Protein AF-A0AAW0FS18-F1 (afdb_monomer)

InterPro domains:
  IPR013121 Ferric reductase, NAD binding domain [PF08030] (1-133)
  IPR039261 Ferredoxin-NADP reductase (FNR), nucleotide-binding domain [G3DSA:3.40.50.80] (1-151)
  IPR039261 Ferredoxin-NADP reductase (FNR), nucleotide-binding domain [SSF52343] (2-72)
  IPR051410 Ferric/Cupric Reductase Transmembrane Component [PTHR32361] (2-141)

Organism: NCBI:txid2478898

Solvent-accessible surface area (backbone atoms only — not comparable to full-atom values): 11809 Å² total; per-residue (Å²): 64,37,40,21,30,56,77,20,36,77,71,47,47,62,54,50,46,54,50,23,67,39,42,84,75,68,50,90,65,77,62,39,45,37,38,37,41,33,52,49,5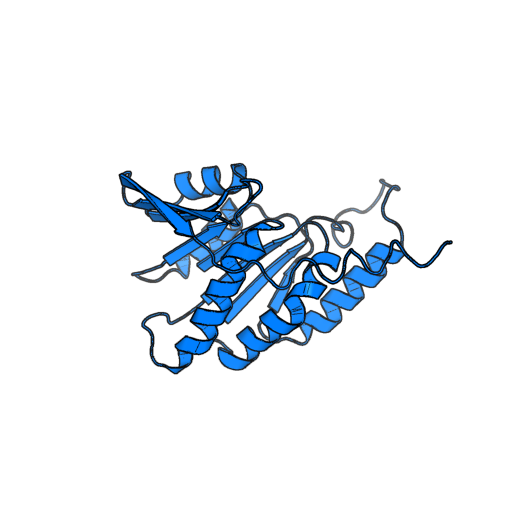3,73,67,47,64,87,47,44,69,60,51,50,52,31,38,69,69,31,38,95,33,33,41,36,43,37,28,21,49,50,77,57,76,83,84,85,75,88,81,90,78,94,82,92,77,62,71,71,61,54,54,55,36,52,52,52,49,54,71,42,55,72,39,93,47,42,46,79,39,63,42,74,75,57,66,71,54,58,48,61,67,47,54,79,73,56,64,99,77,75,63,44,43,35,19,52,56,70,69,57,51,54,57,46,55,73,74,35,56,62,40,34,40,44,43,83,44,93,48,105,85,49,64,29,42,38,39,37,37,34,50,80,84,48,75,46,83,47,80,46,82,50,93,80,80,84,78,85,75,69,73,75,66,70,77,73,78,81,85,128

Mean predicted aligned error: 13.15 Å

Nearest PDB structures (foldseek):
  3tnj-assembly1_A-2  TM=4.486E-01  e=1.119E-01  Nitrosomonas europaea ATCC 19718
  4wny-assembly1_A-2  TM=3.856E-01  e=1.883E+00  Burkholderia pseudomallei 1710b
  8juy-assembly1_E  TM=2.714E-01  e=5.370E-01  Homo sapiens
  7uqj-assembly1_E  TM=3.134E-01  e=2.420E+00  Saccharomyces cerevisiae
  7uqj-assembly1_D  TM=2.781E-01  e=2.744E+00  Saccharomyces cerevisiae

Radius of gyration: 18.7 Å; Cα contacts (8 Å, |Δi|>4): 289; chains: 1; bounding box: 50×52×35 Å

Secondary structure (DSSP, 8-state):
-EEEEGGGHHHHHHHHHHHHHHHTTT-S---EEEEEEES-GGGGGGGHHHHHHHHHHHGGGEEEEEEE-S-TTSSS-SS----S--HHHHHHHHHHHHHHHTSTTEEEE-S---HHHHHHHHGGG--SS---EEES-HHHHHHHHHH-SEEEEEEEEEETTEEEEEEEEEETTEEEEEEEE----SSTTSSTTSSSSS--

Foldseek 3Di:
DEEEEAPQCVVRL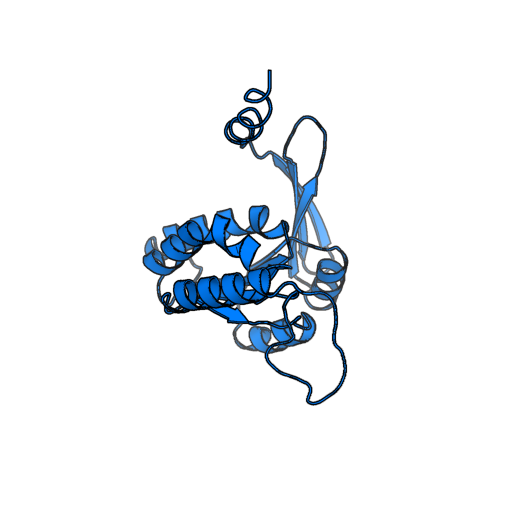VVLLVCLQCVVVPDPQQAAEAEYEHAALVVVVVCLVSVLVSCVRNPPRYAAEYEHAHQLPPDDDDDDDDDDDDPVRNVVSVVSQVVSVVRVRHHYHHHDDDLVVVCVVCVVVDDPDDAYEYEYDVVSVVVDVVVDQWYWYWYFDDDPPFGKIWIWTGHNNDIDIDIDGDPPPDPPPPPVVVPPPDPD

Structure (mmCIF, N/CA/C/O backbone):
data_AF-A0AAW0FS18-F1
#
_entry.id   AF-A0AAW0FS18-F1
#
loop_
_atom_site.group_PDB
_atom_site.id
_atom_site.type_symbol
_atom_site.label_atom_id
_atom_site.label_alt_id
_atom_site.label_comp_id
_atom_site.label_asym_id
_atom_site.label_entity_id
_atom_site.label_seq_id
_atom_site.pdbx_PDB_ins_code
_atom_site.Cartn_x
_atom_site.Cartn_y
_atom_site.Cartn_z
_atom_site.occupancy
_atom_site.B_iso_or_equiv
_atom_site.auth_seq_id
_atom_site.auth_comp_id
_atom_site.auth_asym_id
_atom_site.auth_atom_id
_atom_site.pdbx_PDB_model_num
ATOM 1 N N . MET A 1 1 ? -7.343 -4.063 0.705 1.00 86.88 1 MET A N 1
ATOM 2 C CA . MET A 1 1 ? -6.118 -4.221 -0.100 1.00 86.88 1 MET A CA 1
ATOM 3 C C . MET A 1 1 ? -5.890 -2.970 -0.934 1.00 86.88 1 MET A C 1
ATOM 5 O O . MET A 1 1 ? -6.828 -2.455 -1.534 1.00 86.88 1 MET A O 1
ATOM 9 N N . LEU A 1 2 ? -4.656 -2.485 -0.965 1.00 91.06 2 LEU A N 1
ATOM 10 C CA . LEU A 1 2 ? -4.203 -1.367 -1.784 1.00 91.06 2 LEU A CA 1
ATOM 11 C C . LEU A 1 2 ? -3.113 -1.891 -2.726 1.00 91.06 2 LEU A C 1
ATOM 13 O O . LEU A 1 2 ? -2.169 -2.518 -2.260 1.00 91.06 2 LEU A O 1
ATOM 17 N N . LEU A 1 3 ? -3.245 -1.667 -4.031 1.00 90.00 3 LEU A N 1
ATOM 18 C CA . LEU A 1 3 ? -2.302 -2.146 -5.042 1.00 90.00 3 LEU A CA 1
ATOM 19 C C . LEU A 1 3 ? -1.814 -0.993 -5.914 1.00 90.00 3 LEU A C 1
ATOM 21 O O . LEU A 1 3 ? -2.603 -0.321 -6.575 1.00 90.00 3 LEU A O 1
ATOM 25 N N . ALA A 1 4 ? -0.507 -0.802 -5.990 1.00 91.56 4 ALA A N 1
ATOM 26 C CA . ALA A 1 4 ? 0.085 0.211 -6.845 1.00 91.56 4 ALA A CA 1
ATOM 27 C C . ALA A 1 4 ? 1.128 -0.375 -7.791 1.00 91.56 4 ALA A C 1
ATOM 29 O O . ALA A 1 4 ? 1.899 -1.251 -7.409 1.00 91.56 4 ALA A O 1
ATOM 30 N N . THR A 1 5 ? 1.225 0.173 -9.004 1.00 89.94 5 THR A N 1
ATOM 31 C CA . THR A 1 5 ? 2.418 -0.005 -9.851 1.00 89.94 5 THR A CA 1
ATOM 32 C C . THR A 1 5 ? 3.030 1.336 -10.224 1.00 89.94 5 THR A C 1
ATOM 34 O O . THR A 1 5 ? 2.306 2.246 -10.640 1.00 89.94 5 THR A O 1
ATOM 37 N N . GLY A 1 6 ? 4.357 1.441 -10.167 1.00 86.75 6 GLY A N 1
ATOM 38 C CA . GLY A 1 6 ? 5.098 2.644 -10.545 1.00 86.75 6 GLY A CA 1
ATOM 39 C C . GLY A 1 6 ? 4.611 3.872 -9.773 1.00 86.75 6 GLY A C 1
ATOM 40 O O . GLY A 1 6 ? 4.449 3.816 -8.555 1.00 86.75 6 GLY A O 1
ATOM 41 N N . SER A 1 7 ? 4.315 4.959 -10.490 1.00 86.06 7 SER A N 1
ATOM 42 C CA . SER A 1 7 ? 3.798 6.213 -9.919 1.00 86.06 7 SER A CA 1
ATOM 43 C C . SER A 1 7 ? 2.353 6.132 -9.414 1.00 86.06 7 SER A C 1
ATOM 45 O O . SER A 1 7 ? 1.874 7.080 -8.792 1.00 86.06 7 SER A O 1
ATOM 47 N N . GLY A 1 8 ? 1.659 5.007 -9.633 1.00 85.81 8 GLY A N 1
ATOM 48 C CA . GLY A 1 8 ? 0.317 4.766 -9.098 1.00 85.81 8 GLY A CA 1
ATOM 49 C C . GLY A 1 8 ? 0.258 4.820 -7.569 1.00 85.81 8 GLY A C 1
ATOM 50 O O . GLY A 1 8 ? -0.801 5.106 -7.011 1.00 85.81 8 GLY A O 1
ATOM 51 N N . VAL A 1 9 ? 1.407 4.652 -6.906 1.00 89.62 9 VAL A N 1
ATOM 52 C CA . VAL A 1 9 ? 1.547 4.732 -5.450 1.00 89.62 9 VAL A CA 1
ATOM 53 C C . VAL A 1 9 ? 1.139 6.086 -4.883 1.00 89.62 9 VAL A C 1
ATOM 55 O O . VAL A 1 9 ? 0.550 6.141 -3.811 1.00 89.62 9 VAL A O 1
ATOM 58 N N . SER A 1 10 ? 1.336 7.179 -5.628 1.00 88.50 10 SER A N 1
ATOM 59 C CA . SER A 1 10 ? 0.927 8.509 -5.167 1.00 88.50 10 SER A CA 1
ATOM 60 C C . SER A 1 10 ? -0.593 8.629 -5.013 1.00 88.50 10 SER A C 1
ATOM 62 O O . SER A 1 10 ? -1.071 9.516 -4.321 1.00 88.50 10 SER A O 1
ATOM 64 N N . ALA A 1 11 ? -1.359 7.770 -5.694 1.00 87.12 11 ALA A N 1
ATOM 65 C CA . ALA A 1 11 ? -2.809 7.733 -5.569 1.00 87.12 11 ALA A CA 1
ATOM 66 C C . ALA A 1 11 ? -3.269 6.803 -4.441 1.00 87.12 11 ALA A C 1
ATOM 68 O O . ALA A 1 11 ? -4.313 7.062 -3.863 1.00 87.12 11 ALA A O 1
ATOM 69 N N . THR A 1 12 ? -2.530 5.736 -4.122 1.00 90.19 12 THR A N 1
ATOM 70 C CA . THR A 1 12 ? -2.919 4.757 -3.088 1.00 90.19 12 THR A CA 1
ATOM 71 C C . THR A 1 12 ? -2.363 5.085 -1.706 1.00 90.19 12 THR A C 1
ATOM 73 O O . THR A 1 12 ? -2.976 4.724 -0.706 1.00 90.19 12 THR A O 1
ATOM 76 N N . LEU A 1 13 ? -1.223 5.772 -1.627 1.00 90.81 13 LEU A N 1
ATOM 77 C CA . LEU A 1 13 ? -0.557 6.109 -0.371 1.00 90.81 13 LEU A CA 1
ATOM 78 C C . LEU A 1 13 ? -1.416 6.973 0.575 1.00 90.81 13 LEU A C 1
ATOM 80 O O . LEU A 1 13 ? -1.477 6.634 1.756 1.00 90.81 13 LEU A O 1
ATOM 84 N N . PRO A 1 14 ? -2.162 7.997 0.111 1.00 90.69 14 PRO A N 1
ATOM 85 C CA . PRO A 1 14 ? -3.055 8.752 0.996 1.00 90.69 14 PRO A CA 1
ATOM 86 C C . PRO A 1 14 ? -4.154 7.884 1.629 1.00 90.69 14 PRO A C 1
ATOM 88 O O . PRO A 1 14 ? -4.552 8.107 2.774 1.00 90.69 14 PRO A O 1
ATOM 91 N N . PHE A 1 15 ? -4.624 6.854 0.912 1.00 90.69 15 PHE A N 1
ATOM 92 C CA . PHE A 1 15 ? -5.568 5.883 1.470 1.00 90.69 15 PHE A CA 1
ATOM 93 C C . PHE A 1 15 ? -4.909 5.030 2.548 1.00 90.69 15 PHE A C 1
ATOM 95 O O . PHE A 1 15 ? -5.535 4.791 3.575 1.00 90.69 15 PHE A O 1
ATOM 102 N N . LEU A 1 16 ? -3.657 4.601 2.347 1.00 92.69 16 LEU A N 1
ATOM 103 C CA . LEU A 1 16 ? -2.905 3.873 3.371 1.00 92.69 16 LEU A CA 1
ATOM 104 C C . LEU A 1 16 ? -2.773 4.712 4.646 1.00 92.69 16 LEU A C 1
ATOM 106 O O . LEU A 1 16 ? -3.110 4.220 5.715 1.00 92.69 16 LEU A O 1
ATOM 110 N N . GLN A 1 17 ? -2.360 5.976 4.520 1.00 92.38 17 GLN A N 1
ATOM 111 C CA . GLN A 1 17 ? -2.215 6.893 5.655 1.00 92.38 17 GLN A CA 1
ATOM 112 C C . GLN A 1 17 ? -3.534 7.080 6.404 1.00 92.38 17 GLN A C 1
ATOM 114 O O . GLN A 1 17 ? -3.600 6.862 7.610 1.00 92.38 17 GLN A O 1
ATOM 119 N N . THR A 1 18 ? -4.610 7.390 5.676 1.00 91.69 18 THR A N 1
ATOM 120 C CA . THR A 1 18 ? -5.935 7.599 6.277 1.00 91.69 18 THR A CA 1
ATOM 121 C C . THR A 1 18 ? -6.443 6.337 6.977 1.00 91.69 18 THR A C 1
ATOM 123 O O . THR A 1 18 ? -7.036 6.417 8.051 1.00 91.69 18 THR A O 1
ATOM 126 N N . LEU A 1 19 ? -6.243 5.163 6.370 1.00 91.75 19 LEU A N 1
ATOM 127 C CA . LEU A 1 19 ? -6.664 3.893 6.957 1.00 91.75 19 LEU A CA 1
ATOM 128 C C . LEU A 1 19 ? -5.827 3.533 8.185 1.00 91.75 19 LEU A C 1
ATOM 130 O O . LEU A 1 19 ? -6.398 3.056 9.159 1.00 91.75 19 LEU A O 1
ATOM 134 N N . ALA A 1 20 ? -4.515 3.775 8.153 1.00 92.06 20 ALA A N 1
ATOM 135 C CA . ALA A 1 20 ? -3.627 3.529 9.281 1.00 92.06 20 ALA A CA 1
ATOM 136 C C . ALA A 1 20 ? -3.969 4.430 10.475 1.00 92.06 20 ALA A C 1
ATOM 138 O O . ALA A 1 20 ? -4.063 3.939 11.591 1.00 92.06 20 ALA A O 1
ATOM 139 N N . GLU A 1 21 ? -4.228 5.720 10.249 1.00 91.25 21 GLU A N 1
ATOM 140 C CA . GLU A 1 21 ? -4.613 6.653 11.318 1.00 91.25 21 GLU A CA 1
ATOM 141 C C . GLU A 1 21 ? -5.959 6.277 11.944 1.00 91.25 21 GLU A C 1
ATOM 143 O O . GLU A 1 21 ? -6.090 6.249 13.165 1.00 91.25 21 GLU A O 1
ATOM 148 N N . ARG A 1 22 ? -6.940 5.898 11.118 1.00 90.56 22 ARG A N 1
ATOM 149 C CA . ARG A 1 22 ? -8.292 5.579 11.591 1.00 90.56 22 ARG A CA 1
ATOM 150 C C . ARG A 1 22 ? -8.460 4.161 12.126 1.00 90.56 22 ARG A C 1
ATOM 152 O O . ARG A 1 22 ? -9.523 3.853 12.661 1.00 90.56 22 ARG A O 1
ATOM 159 N N . ILE A 1 23 ? -7.473 3.274 11.979 1.00 88.75 23 ILE A N 1
ATOM 160 C CA . ILE A 1 23 ? -7.621 1.883 12.437 1.00 88.75 23 ILE A CA 1
ATOM 161 C C . ILE A 1 23 ? -7.828 1.804 13.950 1.00 88.75 23 ILE A C 1
ATOM 163 O O . ILE A 1 23 ? -8.651 1.025 14.427 1.00 88.75 23 ILE A O 1
ATOM 167 N N . ASN A 1 24 ? -7.156 2.694 14.680 1.00 82.62 24 ASN A N 1
ATOM 168 C CA . ASN A 1 24 ? -7.255 2.805 16.131 1.00 82.62 24 ASN A CA 1
ATOM 169 C C . ASN A 1 24 ? -8.552 3.499 16.584 1.00 82.62 24 ASN A C 1
ATOM 171 O O . ASN A 1 24 ? -8.962 3.326 17.729 1.00 82.62 24 ASN A O 1
ATOM 175 N N . ASP A 1 25 ? -9.247 4.195 15.678 1.00 86.88 25 ASP A N 1
ATOM 176 C CA . ASP A 1 25 ? -10.542 4.842 15.935 1.00 86.88 25 ASP A CA 1
ATOM 177 C C . ASP A 1 25 ? -11.729 3.859 15.841 1.00 86.88 25 ASP A C 1
ATOM 179 O O . ASP A 1 25 ? -12.888 4.254 15.968 1.00 86.88 25 ASP A O 1
ATOM 183 N N . GLY A 1 26 ? -11.468 2.568 15.595 1.00 78.56 26 GLY A N 1
ATOM 184 C CA . GLY A 1 26 ? -12.499 1.527 15.562 1.00 78.56 26 GLY A CA 1
ATOM 185 C C . GLY A 1 26 ? -13.252 1.416 14.233 1.00 78.56 26 GLY A C 1
ATOM 186 O O . GLY A 1 26 ? -14.417 1.010 14.206 1.00 78.56 26 GLY A O 1
ATOM 187 N N . ILE A 1 27 ? -12.613 1.763 13.111 1.00 84.94 27 ILE A N 1
ATOM 188 C CA . ILE A 1 27 ? -13.185 1.496 11.783 1.00 84.94 27 ILE A CA 1
ATOM 189 C C . ILE A 1 27 ? -13.397 -0.008 11.547 1.00 84.94 27 ILE A C 1
ATOM 191 O O . ILE A 1 27 ? -12.765 -0.872 12.143 1.00 84.94 27 ILE A O 1
ATOM 195 N N . VAL A 1 28 ? -14.266 -0.330 10.587 1.00 83.75 28 VAL A N 1
ATOM 196 C CA . VAL A 1 28 ? -14.601 -1.718 10.213 1.00 83.75 28 VAL A CA 1
ATOM 197 C C . VAL A 1 28 ? -13.404 -2.482 9.616 1.00 83.75 28 VAL A C 1
ATOM 199 O O . VAL A 1 28 ? -13.409 -3.714 9.568 1.00 83.75 28 VAL A O 1
ATOM 202 N N . THR A 1 29 ? -12.389 -1.771 9.122 1.00 84.75 29 THR A N 1
ATOM 203 C CA . THR A 1 29 ? -11.206 -2.358 8.483 1.00 84.75 29 THR A CA 1
ATOM 204 C C . THR A 1 29 ? -10.314 -3.027 9.523 1.00 84.75 29 THR A C 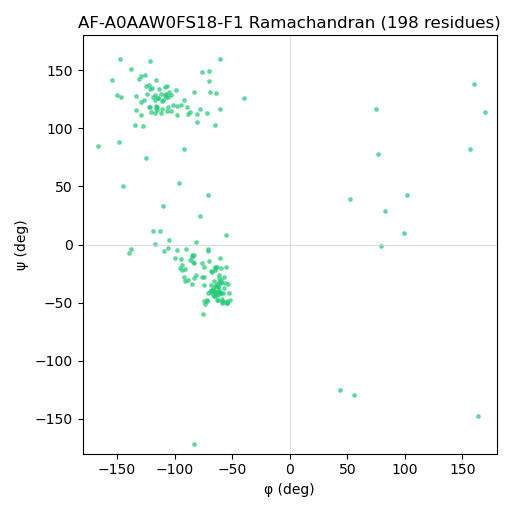1
ATOM 206 O O . THR A 1 29 ? -9.701 -2.350 10.334 1.00 84.75 29 THR A O 1
ATOM 209 N N . SER A 1 30 ? -10.203 -4.356 9.467 1.00 84.25 30 SER A N 1
ATOM 210 C CA . SER A 1 30 ? -9.366 -5.119 10.404 1.00 84.25 30 SER A CA 1
ATOM 211 C C . SER A 1 30 ? -7.926 -5.337 9.938 1.00 84.25 30 SER A C 1
ATOM 213 O O . SER A 1 30 ? -7.092 -5.728 10.738 1.00 84.25 30 SER A O 1
ATOM 215 N N . GLN A 1 31 ? -7.667 -5.231 8.632 1.00 88.62 31 GLN A N 1
ATOM 216 C CA . GLN A 1 31 ? -6.364 -5.526 8.035 1.00 88.62 31 GLN A CA 1
ATOM 217 C C . GLN A 1 31 ? -6.197 -4.743 6.732 1.00 88.62 31 GLN A C 1
ATOM 219 O O . GLN A 1 31 ? -7.153 -4.581 5.963 1.00 88.62 31 GLN A O 1
ATOM 224 N N . ILE A 1 32 ? -4.982 -4.260 6.495 1.00 91.06 32 ILE A N 1
ATOM 225 C CA . ILE A 1 32 ? -4.598 -3.460 5.341 1.00 91.06 32 ILE A CA 1
ATOM 226 C C . ILE A 1 32 ? -3.376 -4.111 4.693 1.00 91.06 32 ILE A C 1
ATOM 228 O O . ILE A 1 32 ? -2.251 -3.936 5.148 1.00 91.06 32 ILE A O 1
ATOM 232 N N . ASP A 1 33 ? -3.601 -4.825 3.594 1.00 91.12 33 ASP A N 1
ATOM 233 C CA . ASP A 1 33 ? -2.515 -5.298 2.734 1.00 91.12 33 ASP A CA 1
ATOM 234 C C . ASP A 1 33 ? -2.209 -4.233 1.679 1.00 91.12 33 ASP A C 1
ATOM 236 O O . ASP A 1 33 ? -3.082 -3.879 0.873 1.00 91.12 33 ASP A O 1
ATOM 240 N N . PHE A 1 34 ? -0.988 -3.709 1.701 1.00 93.19 34 PHE A N 1
ATOM 241 C CA . PHE A 1 34 ? -0.473 -2.746 0.739 1.00 93.19 34 PHE A CA 1
ATOM 242 C C . PHE A 1 34 ? 0.603 -3.402 -0.119 1.00 93.19 34 PHE A C 1
ATOM 244 O O . PHE A 1 34 ? 1.659 -3.785 0.374 1.00 93.19 34 PHE A O 1
ATOM 251 N N . VAL A 1 35 ? 0.338 -3.503 -1.417 1.00 91.88 35 VAL A N 1
ATOM 252 C CA . VAL A 1 35 ? 1.257 -4.075 -2.396 1.00 91.88 35 VAL A CA 1
ATOM 253 C C . VAL A 1 35 ? 1.704 -2.988 -3.355 1.00 91.88 35 VAL A C 1
ATOM 255 O O . VAL A 1 35 ? 0.874 -2.335 -3.995 1.00 91.88 35 VAL A O 1
ATOM 258 N N . TRP A 1 36 ? 3.012 -2.817 -3.514 1.00 92.56 36 TRP A N 1
ATOM 259 C CA . TRP A 1 36 ? 3.557 -1.857 -4.464 1.00 92.56 36 TRP A CA 1
ATOM 260 C C . TRP A 1 36 ? 4.609 -2.480 -5.367 1.00 92.56 36 TRP A C 1
ATOM 262 O O . TRP A 1 36 ? 5.620 -2.986 -4.909 1.00 92.56 36 TRP A O 1
ATOM 272 N N . ILE A 1 37 ? 4.381 -2.414 -6.674 1.00 90.62 37 ILE A N 1
ATOM 273 C CA . ILE A 1 37 ? 5.305 -2.911 -7.690 1.00 90.62 37 ILE A CA 1
ATOM 274 C C . ILE A 1 37 ? 6.027 -1.714 -8.308 1.00 90.62 37 ILE A C 1
ATOM 276 O O . ILE A 1 37 ? 5.415 -0.885 -8.988 1.00 90.62 37 ILE A O 1
ATOM 280 N N . VAL A 1 38 ? 7.333 -1.618 -8.109 1.00 89.69 38 VAL A N 1
ATOM 281 C CA . VAL A 1 38 ? 8.160 -0.491 -8.542 1.00 89.69 38 VAL A CA 1
ATOM 282 C C . VAL A 1 38 ? 9.277 -0.946 -9.476 1.00 89.69 38 VAL A C 1
ATOM 284 O O . VAL A 1 38 ? 9.622 -2.125 -9.552 1.00 89.69 38 VAL A O 1
ATOM 287 N N . ARG A 1 39 ? 9.805 -0.018 -10.278 1.00 87.06 39 ARG A N 1
ATOM 288 C CA . ARG A 1 39 ? 10.945 -0.316 -11.149 1.00 87.06 39 ARG A CA 1
ATOM 289 C C . ARG A 1 39 ? 12.219 -0.391 -10.333 1.00 87.06 39 ARG A C 1
ATOM 291 O O . ARG A 1 39 ? 12.816 -1.450 -10.296 1.00 87.06 39 ARG A O 1
ATOM 298 N N . ASP A 1 40 ? 12.572 0.686 -9.653 1.00 84.31 40 ASP A N 1
ATOM 299 C CA . ASP A 1 40 ? 13.840 0.810 -8.946 1.00 84.31 40 ASP A CA 1
ATOM 300 C C . ASP A 1 40 ? 13.604 0.940 -7.432 1.00 84.31 40 ASP A C 1
ATOM 302 O O . ASP A 1 40 ? 12.660 1.603 -6.998 1.00 84.31 40 ASP A O 1
ATOM 306 N N . ALA A 1 41 ? 14.468 0.315 -6.631 1.00 83.50 41 ALA A N 1
ATOM 307 C CA . ALA A 1 41 ? 14.481 0.450 -5.178 1.00 83.50 41 ALA A CA 1
ATOM 308 C C . ALA A 1 41 ? 14.745 1.900 -4.744 1.00 83.50 41 ALA A C 1
ATOM 310 O O . ALA A 1 41 ? 14.215 2.343 -3.727 1.00 83.50 41 ALA A O 1
ATOM 311 N N . SER A 1 42 ? 15.476 2.682 -5.549 1.00 82.88 42 SER A N 1
ATOM 312 C CA . SER A 1 42 ? 15.693 4.114 -5.307 1.00 82.88 42 SER A CA 1
ATOM 313 C C . SER A 1 42 ? 14.381 4.902 -5.206 1.00 82.88 42 SER A C 1
ATOM 315 O O . SER A 1 42 ? 14.295 5.890 -4.473 1.00 82.88 42 SER A O 1
ATOM 317 N N . ASN A 1 43 ? 13.320 4.435 -5.875 1.00 84.06 43 ASN A N 1
ATOM 318 C CA . ASN A 1 43 ? 12.000 5.039 -5.778 1.00 84.06 43 ASN A CA 1
ATOM 319 C C . ASN A 1 43 ? 11.340 4.804 -4.416 1.00 84.06 43 ASN A C 1
ATOM 321 O O . ASN A 1 43 ? 10.363 5.477 -4.129 1.00 84.06 43 ASN A O 1
ATOM 325 N N . ILE A 1 44 ? 11.816 3.892 -3.571 1.00 86.19 44 ILE A N 1
ATOM 326 C CA . ILE A 1 44 ? 11.211 3.670 -2.253 1.00 86.19 44 ILE A CA 1
ATOM 327 C C . ILE A 1 44 ? 11.563 4.811 -1.288 1.00 86.19 44 ILE A C 1
ATOM 329 O O . ILE A 1 44 ? 10.760 5.158 -0.422 1.00 86.19 44 ILE A O 1
ATOM 333 N N . ASN A 1 45 ? 12.716 5.458 -1.486 1.00 86.75 45 ASN A N 1
ATOM 334 C CA . ASN A 1 45 ? 13.253 6.450 -0.557 1.00 86.75 45 ASN A CA 1
ATOM 335 C C . ASN A 1 45 ? 12.293 7.619 -0.278 1.00 86.75 45 ASN A C 1
ATOM 337 O O . ASN A 1 45 ? 12.187 8.062 0.858 1.00 86.75 45 ASN A O 1
ATOM 341 N N . TRP A 1 46 ? 11.550 8.092 -1.285 1.00 86.44 46 TRP A N 1
ATOM 342 C CA . TRP A 1 46 ? 10.655 9.244 -1.104 1.00 86.44 46 TRP A CA 1
ATOM 343 C C . TRP A 1 46 ? 9.375 8.925 -0.317 1.00 86.44 46 TRP A C 1
ATOM 345 O O . TRP A 1 46 ? 8.761 9.852 0.202 1.00 86.44 46 TRP A O 1
ATOM 355 N N . ILE A 1 47 ? 8.975 7.648 -0.206 1.00 87.69 47 ILE A N 1
ATOM 356 C CA . ILE A 1 47 ? 7.816 7.237 0.614 1.00 87.69 47 ILE A CA 1
ATOM 357 C C . ILE A 1 47 ? 8.192 6.551 1.920 1.00 87.69 47 ILE A C 1
ATOM 359 O O . ILE A 1 47 ? 7.306 6.201 2.700 1.00 87.69 47 ILE A O 1
ATOM 363 N N . LYS A 1 48 ? 9.484 6.336 2.169 1.00 88.56 48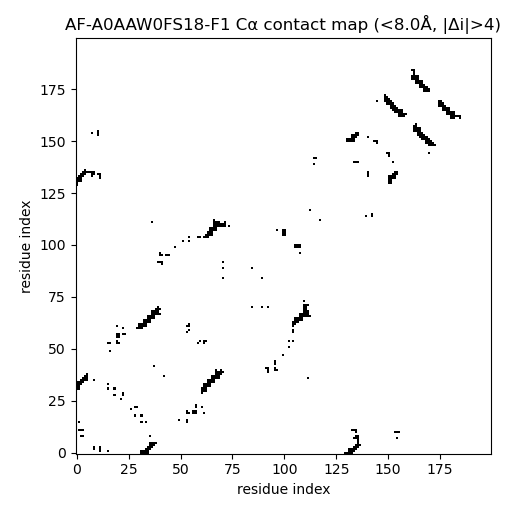 LYS A N 1
ATOM 364 C CA . LYS A 1 48 ? 9.976 5.540 3.297 1.00 88.56 48 LYS A CA 1
ATOM 365 C C . LYS A 1 48 ? 9.434 6.041 4.637 1.00 88.56 48 LYS A C 1
ATOM 367 O O . LYS A 1 48 ? 8.870 5.255 5.394 1.00 88.56 48 LYS A O 1
ATOM 372 N N . ASP A 1 49 ? 9.514 7.345 4.891 1.00 89.31 49 ASP A N 1
ATOM 373 C CA . ASP A 1 49 ? 9.047 7.942 6.150 1.00 89.31 49 ASP A CA 1
ATOM 374 C C . ASP A 1 49 ? 7.531 7.810 6.333 1.00 89.31 49 ASP A C 1
ATOM 376 O O . ASP A 1 49 ? 7.029 7.582 7.435 1.00 89.31 49 ASP A O 1
ATOM 380 N N . GLN A 1 50 ? 6.786 7.912 5.232 1.00 90.38 50 GLN A N 1
ATOM 381 C CA . GLN A 1 50 ? 5.333 7.782 5.230 1.00 90.38 50 GLN A CA 1
ATOM 382 C C . GLN A 1 50 ? 4.921 6.332 5.492 1.00 90.38 50 GLN A C 1
ATOM 384 O O . GLN A 1 50 ? 4.001 6.098 6.275 1.00 90.38 50 GLN A O 1
ATOM 389 N N . LEU A 1 51 ? 5.616 5.366 4.882 1.00 90.88 51 LEU A N 1
ATOM 390 C CA . LEU A 1 51 ? 5.410 3.941 5.132 1.00 90.88 51 LEU A CA 1
ATOM 391 C C . LEU A 1 51 ? 5.726 3.587 6.584 1.00 90.88 51 LEU A C 1
ATOM 393 O O . LEU A 1 51 ? 4.878 2.986 7.239 1.00 90.88 51 LEU A O 1
ATOM 397 N N . LYS A 1 52 ? 6.876 4.043 7.097 1.00 90.31 52 LYS A N 1
ATOM 398 C CA . LYS A 1 52 ? 7.279 3.858 8.495 1.00 90.31 52 LYS A CA 1
ATOM 399 C C . LYS A 1 52 ? 6.208 4.371 9.454 1.00 90.31 52 LYS A C 1
ATOM 401 O O . LYS A 1 52 ? 5.746 3.639 10.322 1.00 90.31 52 LYS A O 1
ATOM 406 N N . ARG A 1 53 ? 5.737 5.604 9.256 1.00 91.06 53 ARG A N 1
ATOM 407 C CA . ARG A 1 53 ? 4.668 6.177 10.083 1.00 91.06 53 ARG A CA 1
ATOM 408 C C . ARG A 1 53 ? 3.391 5.332 10.042 1.00 91.06 53 ARG A C 1
ATOM 410 O O . ARG A 1 53 ? 2.767 5.129 11.078 1.00 91.06 53 ARG A O 1
ATOM 417 N N . CYS A 1 54 ? 2.993 4.834 8.870 1.00 91.44 54 CYS A N 1
ATOM 418 C CA . CYS A 1 54 ? 1.800 3.990 8.752 1.00 91.44 54 CYS A CA 1
ATOM 419 C C . CYS A 1 54 ? 1.962 2.665 9.506 1.00 91.44 54 CYS A C 1
ATOM 421 O O . CYS A 1 54 ? 1.037 2.247 10.205 1.00 91.44 54 CYS A O 1
ATOM 423 N N . THR A 1 55 ? 3.124 2.018 9.386 1.00 91.12 55 THR A N 1
ATOM 424 C CA . THR A 1 55 ? 3.411 0.764 10.093 1.00 91.12 55 THR A CA 1
ATOM 425 C C . THR A 1 55 ? 3.543 0.970 11.598 1.00 91.12 55 THR A C 1
ATOM 427 O O . THR A 1 55 ? 3.070 0.130 12.353 1.00 91.12 55 THR A O 1
ATOM 430 N N . ASP A 1 56 ? 4.081 2.102 12.052 1.00 90.19 56 ASP A N 1
ATOM 431 C CA . ASP A 1 56 ? 4.209 2.415 13.481 1.00 90.19 56 ASP A CA 1
ATOM 432 C C . ASP A 1 56 ? 2.837 2.628 14.148 1.00 90.19 56 ASP A C 1
ATOM 434 O O . ASP A 1 56 ? 2.611 2.187 15.278 1.00 90.19 56 ASP A O 1
ATOM 438 N N . ILE A 1 57 ? 1.900 3.278 13.443 1.00 90.38 57 ILE A N 1
ATOM 439 C CA . ILE A 1 57 ? 0.550 3.569 13.954 1.00 90.38 57 ILE A CA 1
ATOM 440 C C . ILE A 1 57 ? -0.327 2.314 13.974 1.00 90.38 57 ILE A C 1
ATOM 442 O O . ILE A 1 57 ? -1.000 2.043 14.972 1.00 90.38 57 ILE A O 1
ATOM 446 N N . ALA A 1 58 ? -0.357 1.575 12.864 1.00 87.94 58 ALA A N 1
ATOM 447 C CA . ALA A 1 58 ? -1.289 0.467 12.672 1.00 87.94 58 ALA A CA 1
ATOM 448 C C . ALA A 1 58 ? -0.710 -0.902 13.058 1.00 87.94 58 ALA A C 1
ATOM 450 O O . ALA A 1 58 ? -1.468 -1.873 13.162 1.00 87.94 58 ALA A O 1
ATOM 451 N N . LYS A 1 59 ? 0.611 -0.978 13.274 1.00 87.44 59 LYS A N 1
ATOM 452 C CA . LYS A 1 59 ? 1.359 -2.180 13.663 1.00 87.44 59 LYS A CA 1
ATOM 453 C C . LYS A 1 59 ? 0.899 -3.386 12.845 1.00 87.44 59 LYS A C 1
ATOM 455 O O . LYS A 1 59 ? 0.856 -3.308 11.617 1.00 87.44 59 LYS A O 1
ATOM 460 N N . ASP A 1 60 ? 0.502 -4.462 13.514 1.00 86.44 60 ASP A N 1
ATOM 461 C CA . ASP A 1 60 ? 0.116 -5.755 12.935 1.00 86.44 60 ASP A CA 1
ATOM 462 C C . ASP A 1 60 ? -1.087 -5.685 11.981 1.00 86.44 60 ASP A C 1
ATOM 464 O O . ASP A 1 60 ? -1.380 -6.642 11.265 1.00 86.44 60 ASP A O 1
ATOM 468 N N . SER A 1 61 ? -1.797 -4.556 11.950 1.00 89.56 61 SER A N 1
ATOM 469 C CA . SER A 1 61 ? -2.938 -4.360 11.058 1.00 89.56 61 SER A CA 1
ATOM 470 C C . SER A 1 61 ? -2.534 -3.923 9.648 1.00 89.56 61 SER A C 1
ATOM 472 O O . SER A 1 61 ? -3.363 -3.994 8.740 1.00 89.56 61 SER A O 1
ATOM 474 N N . VAL A 1 62 ? -1.296 -3.458 9.442 1.00 91.50 62 VAL A N 1
ATOM 475 C CA . VAL A 1 62 ? -0.763 -3.067 8.129 1.00 91.50 62 VAL A CA 1
ATOM 476 C C . VAL A 1 62 ? 0.359 -4.014 7.735 1.00 91.50 62 VAL A C 1
ATOM 478 O O . VAL A 1 62 ? 1.345 -4.145 8.452 1.00 91.50 62 VAL A O 1
ATOM 481 N N . LYS A 1 63 ? 0.231 -4.608 6.548 1.00 91.56 63 LYS A N 1
ATOM 482 C CA . LYS A 1 63 ? 1.284 -5.382 5.894 1.00 91.56 63 LYS A CA 1
ATOM 483 C C . LYS A 1 63 ? 1.675 -4.697 4.590 1.00 91.56 63 LYS A C 1
ATOM 485 O O . LYS A 1 63 ? 0.806 -4.394 3.771 1.00 91.56 63 LYS A O 1
ATOM 490 N N . VAL A 1 64 ? 2.967 -4.461 4.392 1.00 92.50 64 VAL A N 1
ATOM 491 C CA . VAL A 1 64 ? 3.507 -3.786 3.208 1.00 92.50 64 VAL A CA 1
ATOM 492 C C . VAL A 1 64 ? 4.404 -4.764 2.452 1.00 92.50 64 VAL A C 1
ATOM 494 O O . VAL A 1 64 ? 5.411 -5.219 2.980 1.00 92.50 64 VAL A O 1
ATOM 497 N N . ASP A 1 65 ? 4.057 -5.074 1.206 1.00 91.69 65 ASP A N 1
ATOM 498 C CA . ASP A 1 65 ? 4.865 -5.899 0.305 1.00 91.69 65 ASP A CA 1
ATOM 499 C C . ASP A 1 65 ? 5.280 -5.053 -0.917 1.00 91.69 65 ASP A C 1
ATOM 501 O O . ASP A 1 65 ? 4.448 -4.637 -1.731 1.00 91.69 65 ASP A O 1
ATOM 505 N N . ILE A 1 66 ? 6.576 -4.767 -1.045 1.00 91.50 66 ILE A N 1
ATOM 506 C CA . ILE A 1 66 ? 7.153 -3.980 -2.141 1.00 91.50 66 ILE A CA 1
ATOM 507 C C . ILE A 1 66 ? 7.893 -4.917 -3.088 1.00 91.50 66 ILE A C 1
ATOM 509 O O . ILE A 1 66 ? 8.779 -5.649 -2.670 1.00 91.50 66 ILE A O 1
ATOM 513 N N . TYR A 1 67 ? 7.572 -4.865 -4.375 1.00 90.44 67 TYR A N 1
ATOM 514 C CA . TYR A 1 67 ? 8.213 -5.658 -5.416 1.00 90.44 67 TYR A CA 1
ATOM 515 C C . TYR A 1 67 ? 9.021 -4.759 -6.344 1.00 90.44 67 TYR A C 1
ATOM 517 O O . TYR A 1 67 ? 8.457 -3.963 -7.097 1.00 90.44 67 TYR A O 1
ATOM 525 N N . VAL A 1 68 ? 10.340 -4.900 -6.318 1.00 88.81 68 VAL A N 1
ATOM 526 C CA . VAL A 1 68 ? 11.268 -4.163 -7.172 1.00 88.81 68 VAL A CA 1
ATOM 527 C C . VAL A 1 68 ? 11.573 -5.001 -8.412 1.00 88.81 68 VAL A C 1
ATOM 529 O O . VAL A 1 68 ? 12.051 -6.131 -8.332 1.00 88.81 68 VAL A O 1
ATOM 532 N N . THR A 1 69 ? 11.253 -4.454 -9.584 1.00 85.56 69 THR A N 1
ATOM 533 C CA . THR A 1 69 ? 11.320 -5.180 -10.864 1.00 85.56 69 THR A CA 1
ATOM 534 C C . THR A 1 69 ? 12.641 -5.003 -11.616 1.00 85.56 69 THR A C 1
ATOM 536 O O . THR A 1 69 ? 12.933 -5.797 -12.506 1.00 85.56 69 THR A O 1
ATOM 539 N N . HIS A 1 70 ? 13.432 -3.984 -11.281 1.00 73.06 70 HIS A N 1
ATOM 540 C CA . HIS A 1 70 ? 14.776 -3.728 -11.798 1.00 73.06 70 HIS A CA 1
ATOM 541 C C . HIS A 1 70 ? 15.802 -4.058 -10.703 1.00 73.06 70 HIS A C 1
ATOM 543 O O . HIS A 1 70 ? 15.584 -3.722 -9.545 1.00 73.06 70 HIS A O 1
ATOM 549 N N . GLY A 1 71 ? 16.895 -4.743 -11.049 1.00 59.34 71 GLY A N 1
ATOM 550 C CA . GLY A 1 71 ? 17.853 -5.278 -10.064 1.00 59.34 71 GLY A CA 1
ATOM 551 C C . GLY A 1 71 ? 17.678 -6.770 -9.746 1.00 59.34 71 GLY A C 1
ATOM 552 O O . GLY A 1 71 ? 18.332 -7.291 -8.850 1.00 59.34 71 GLY A O 1
ATOM 553 N N . SER A 1 72 ? 16.847 -7.486 -10.513 1.00 47.44 72 SER A N 1
ATOM 554 C CA . SER A 1 72 ? 16.599 -8.932 -10.401 1.00 47.44 72 SER A CA 1
ATOM 555 C C . SER A 1 72 ? 17.781 -9.808 -10.850 1.00 47.44 72 SER A C 1
ATOM 557 O O . SER A 1 72 ? 17.580 -10.784 -11.569 1.00 47.44 72 SER A O 1
ATOM 559 N N . ASN A 1 73 ? 19.013 -9.453 -10.485 1.00 45.38 73 ASN A N 1
ATOM 560 C CA . ASN A 1 73 ? 20.180 -10.297 -10.733 1.00 45.38 73 ASN A CA 1
ATOM 561 C C . ASN A 1 73 ? 20.802 -10.851 -9.449 1.00 45.38 73 ASN A C 1
ATOM 563 O O . ASN A 1 73 ? 21.898 -11.397 -9.500 1.00 45.38 73 ASN A O 1
ATOM 567 N N . VAL A 1 74 ? 20.123 -10.725 -8.304 1.00 50.53 74 VAL A N 1
ATOM 568 C CA . VAL A 1 74 ? 20.667 -11.258 -7.049 1.00 50.53 74 VAL A CA 1
ATOM 569 C C . VAL A 1 74 ? 20.369 -12.750 -6.883 1.00 50.53 74 VAL A C 1
ATOM 571 O O . VAL A 1 74 ? 21.213 -13.453 -6.348 1.00 50.53 74 VAL A O 1
ATOM 574 N N . GLU A 1 75 ? 19.278 -13.304 -7.429 1.00 47.94 75 GLU A N 1
ATOM 575 C CA . GLU A 1 75 ? 19.017 -14.749 -7.307 1.00 47.94 75 GLU A CA 1
ATOM 576 C C . GLU A 1 75 ? 18.265 -15.330 -8.512 1.00 47.94 75 GLU A C 1
ATOM 578 O O . GLU A 1 75 ? 17.035 -15.373 -8.522 1.00 47.94 75 GLU A O 1
ATOM 583 N N . LYS A 1 76 ? 19.022 -15.762 -9.535 1.00 43.62 76 LYS A N 1
ATOM 584 C CA . LYS A 1 76 ? 18.760 -16.892 -10.465 1.00 43.62 76 LYS A CA 1
ATOM 585 C C . LYS A 1 76 ? 19.517 -16.679 -11.779 1.00 43.62 76 LYS A C 1
ATOM 587 O O . LYS A 1 76 ? 18.920 -16.216 -12.736 1.00 43.62 76 LYS A O 1
ATOM 592 N N . THR A 1 77 ? 20.800 -17.039 -11.804 1.00 33.75 77 THR A N 1
ATOM 593 C CA . THR A 1 77 ? 21.432 -17.912 -12.819 1.00 33.75 77 THR A CA 1
ATOM 594 C C . THR A 1 77 ? 22.943 -17.862 -12.646 1.00 33.75 77 THR A C 1
ATOM 596 O O . THR A 1 77 ? 23.595 -16.851 -12.887 1.00 33.75 77 THR A O 1
ATOM 599 N N . THR A 1 78 ? 23.506 -19.003 -12.266 1.00 44.06 78 THR A N 1
ATOM 600 C CA . THR A 1 78 ? 24.790 -19.455 -12.789 1.00 44.06 78 THR A CA 1
ATOM 601 C C . THR A 1 78 ? 24.889 -19.155 -14.289 1.00 44.06 78 THR A C 1
ATOM 603 O O . THR A 1 78 ? 24.049 -19.633 -15.045 1.00 44.06 78 THR A O 1
ATOM 606 N N . ILE A 1 79 ? 25.963 -18.458 -14.668 1.00 47.00 79 ILE A N 1
ATOM 607 C CA . ILE A 1 79 ? 26.591 -18.458 -15.997 1.00 47.00 79 ILE A CA 1
ATOM 608 C C . ILE A 1 79 ? 25.818 -17.674 -17.089 1.00 47.00 79 ILE A C 1
ATOM 610 O O . ILE A 1 79 ? 24.715 -18.017 -17.493 1.00 47.00 79 ILE A O 1
ATOM 614 N N . ASP A 1 80 ? 26.493 -16.624 -17.571 1.00 44.62 80 ASP A N 1
ATOM 615 C CA . ASP A 1 80 ? 26.301 -15.900 -18.838 1.00 44.62 80 ASP A CA 1
ATOM 616 C C . ASP A 1 80 ? 25.133 -14.910 -18.994 1.00 44.62 80 ASP A C 1
ATOM 618 O O . ASP A 1 80 ? 24.191 -15.140 -19.743 1.00 44.62 80 ASP A O 1
ATOM 622 N N . ALA A 1 81 ? 25.294 -13.710 -18.417 1.00 38.59 81 ALA A N 1
ATOM 623 C CA . ALA A 1 81 ? 24.993 -12.444 -19.108 1.00 38.59 81 ALA A CA 1
ATOM 624 C C . ALA A 1 81 ? 25.575 -11.240 -18.343 1.00 38.59 81 ALA A C 1
ATOM 626 O O . ALA A 1 81 ? 24.899 -10.561 -17.569 1.00 38.59 81 ALA A O 1
ATOM 627 N N . LYS A 1 82 ? 26.853 -10.930 -18.594 1.00 53.41 82 LYS A N 1
ATOM 628 C CA . LYS A 1 82 ? 27.362 -9.563 -18.422 1.00 53.41 82 LYS A CA 1
ATOM 629 C C . LYS A 1 82 ? 26.578 -8.649 -19.367 1.00 53.41 82 LYS A C 1
ATOM 631 O O . LYS A 1 82 ? 26.692 -8.816 -20.577 1.00 53.41 82 LYS A O 1
ATOM 636 N N . ASN A 1 83 ? 25.826 -7.690 -18.830 1.00 51.59 83 ASN A N 1
ATOM 637 C CA . ASN A 1 83 ? 26.014 -6.254 -19.092 1.00 51.59 83 ASN A CA 1
ATOM 638 C C . ASN A 1 83 ? 24.757 -5.432 -18.771 1.00 51.59 83 ASN A C 1
ATOM 640 O O . ASN A 1 83 ? 23.655 -5.772 -19.193 1.00 51.59 83 ASN A O 1
ATOM 644 N N . ASN A 1 84 ? 25.014 -4.273 -18.152 1.00 49.69 84 ASN A N 1
ATOM 645 C CA . ASN A 1 84 ? 24.162 -3.079 -18.033 1.00 49.69 84 ASN A CA 1
ATOM 646 C C . ASN A 1 84 ? 23.415 -2.837 -16.715 1.00 49.69 84 ASN A C 1
ATOM 648 O O . ASN A 1 84 ? 22.288 -2.356 -16.739 1.00 49.69 84 ASN A O 1
ATOM 652 N N . LEU A 1 85 ? 24.070 -3.048 -15.573 1.00 46.50 85 LEU A N 1
ATOM 653 C CA . LEU A 1 85 ? 23.743 -2.339 -14.329 1.00 46.50 85 LEU A CA 1
ATOM 654 C C . LEU A 1 85 ? 25.058 -1.847 -13.712 1.00 46.50 85 LEU A C 1
ATOM 656 O O . LEU A 1 85 ? 26.007 -2.625 -13.613 1.00 46.50 85 LEU A O 1
ATOM 660 N N . SER A 1 86 ? 25.154 -0.557 -13.379 1.00 53.91 86 SER A N 1
ATOM 661 C CA . SER A 1 86 ? 26.329 -0.020 -12.686 1.00 53.91 86 SER A CA 1
ATOM 662 C C . SER A 1 86 ? 26.36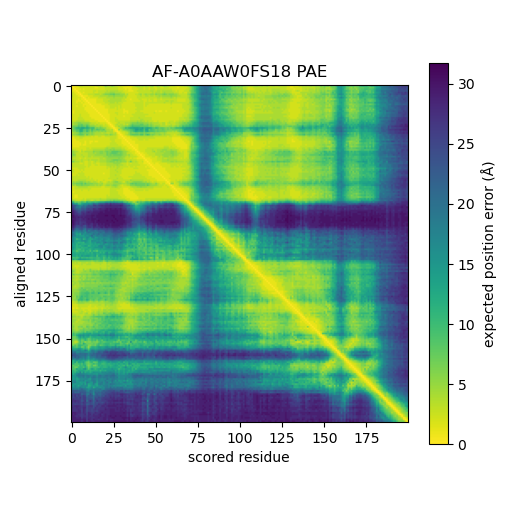3 -0.550 -11.251 1.00 53.91 86 SER A C 1
ATOM 664 O O . SER A 1 86 ? 25.319 -0.657 -10.605 1.00 53.91 86 SER A O 1
ATOM 666 N N . ASN A 1 87 ? 27.558 -0.877 -10.750 1.00 58.47 87 ASN A N 1
ATOM 667 C CA . ASN A 1 87 ? 27.745 -1.385 -9.385 1.00 58.47 87 ASN A CA 1
ATOM 668 C C . ASN A 1 87 ? 27.120 -0.451 -8.326 1.00 58.47 87 ASN A C 1
ATOM 670 O O . ASN A 1 87 ? 26.502 -0.935 -7.383 1.00 58.47 87 ASN A O 1
ATOM 674 N N . ASP A 1 88 ? 27.146 0.864 -8.557 1.00 57.19 88 ASP A N 1
ATOM 675 C CA . ASP A 1 88 ? 26.550 1.881 -7.679 1.00 57.19 88 ASP A CA 1
ATOM 676 C C . ASP A 1 88 ? 25.033 1.722 -7.463 1.00 57.19 88 ASP A C 1
ATOM 678 O O . ASP A 1 88 ? 24.514 2.042 -6.393 1.00 57.19 88 ASP A O 1
ATOM 682 N N . GLN A 1 89 ? 24.280 1.240 -8.463 1.00 59.28 89 GLN A N 1
ATOM 683 C CA . GLN A 1 89 ? 22.833 1.035 -8.302 1.00 59.28 89 GLN A CA 1
ATOM 684 C C . GLN A 1 89 ? 22.516 -0.213 -7.475 1.00 59.28 89 GLN A C 1
ATOM 686 O O . GLN A 1 89 ? 21.483 -0.260 -6.805 1.00 59.28 89 GLN A O 1
ATOM 691 N N . LEU A 1 90 ? 23.408 -1.204 -7.497 1.00 61.19 90 LEU A N 1
ATOM 692 C CA . LEU A 1 90 ? 23.260 -2.427 -6.721 1.00 61.19 90 LEU A CA 1
ATOM 693 C C . LEU A 1 90 ? 23.489 -2.156 -5.230 1.00 61.19 90 LEU A C 1
ATOM 695 O O . LEU A 1 90 ? 22.638 -2.518 -4.419 1.00 61.19 90 LEU A O 1
ATOM 699 N N . GLU A 1 91 ? 24.571 -1.457 -4.882 1.00 61.03 91 GLU A N 1
ATOM 700 C CA . GLU A 1 91 ? 24.889 -1.098 -3.490 1.00 61.03 91 GLU A CA 1
ATOM 701 C C . GLU A 1 91 ? 23.767 -0.269 -2.857 1.00 61.03 91 GLU A C 1
ATOM 703 O O . GLU A 1 91 ? 23.242 -0.628 -1.803 1.00 61.03 91 GLU A O 1
ATOM 708 N N . LYS A 1 92 ? 23.283 0.755 -3.570 1.00 62.38 92 LYS A N 1
ATOM 709 C CA . LYS A 1 92 ? 22.182 1.600 -3.094 1.00 62.38 92 LYS A CA 1
ATOM 710 C C . LYS A 1 92 ? 20.878 0.827 -2.890 1.00 62.38 92 LYS A C 1
ATOM 712 O O . LYS A 1 92 ? 20.115 1.129 -1.976 1.00 62.38 92 LYS A O 1
ATOM 717 N N . SER A 1 93 ? 20.594 -0.167 -3.734 1.00 62.78 93 SER A N 1
ATOM 718 C CA . SER A 1 93 ? 19.415 -1.020 -3.549 1.00 62.78 93 SER A CA 1
ATOM 719 C C . SER A 1 93 ? 19.533 -1.892 -2.294 1.00 62.78 93 SER A C 1
ATOM 721 O O . SER A 1 93 ? 18.568 -1.998 -1.539 1.00 62.78 93 SER A O 1
ATOM 723 N N . MET A 1 94 ? 20.725 -2.434 -2.017 1.00 61.38 94 MET A N 1
ATOM 724 C CA . MET A 1 94 ? 20.986 -3.260 -0.836 1.00 61.38 94 MET A CA 1
ATOM 725 C C . MET A 1 94 ? 20.885 -2.457 0.464 1.00 61.38 94 MET A C 1
ATOM 727 O O . MET A 1 94 ? 20.224 -2.914 1.401 1.00 61.38 94 MET A O 1
ATOM 731 N N . GLU A 1 95 ? 21.448 -1.246 0.495 1.00 65.00 95 GLU A N 1
ATOM 732 C CA . GLU A 1 95 ? 21.308 -0.315 1.622 1.00 65.00 95 GLU A CA 1
ATOM 733 C C . GLU A 1 95 ? 19.832 -0.011 1.903 1.00 65.00 95 GLU A C 1
ATOM 735 O O . GLU A 1 95 ? 19.364 -0.204 3.025 1.00 65.00 95 GLU A O 1
ATOM 740 N N . ILE A 1 96 ? 19.056 0.341 0.872 1.00 67.56 96 ILE A N 1
ATOM 741 C CA . ILE A 1 96 ? 17.622 0.624 1.013 1.00 67.56 96 ILE A CA 1
ATOM 742 C C . ILE A 1 96 ? 16.857 -0.592 1.552 1.00 67.56 96 ILE A C 1
ATOM 744 O O . ILE A 1 96 ? 16.008 -0.423 2.426 1.00 67.56 96 ILE A O 1
ATOM 748 N N . SER A 1 97 ? 17.142 -1.817 1.088 1.00 66.06 97 SER A N 1
ATOM 749 C CA . SER A 1 97 ? 16.508 -3.000 1.692 1.00 66.06 97 SER A CA 1
ATOM 750 C C . SER A 1 97 ? 16.874 -3.177 3.152 1.00 66.06 97 SER A C 1
ATOM 752 O O . SER A 1 97 ? 15.987 -3.518 3.923 1.00 66.06 97 SER A O 1
ATOM 754 N N . SER A 1 98 ? 18.133 -2.950 3.534 1.00 65.38 98 SER A N 1
ATOM 755 C CA . SER A 1 98 ? 18.563 -3.124 4.923 1.00 65.38 98 SER A CA 1
ATOM 756 C C . SER A 1 98 ? 17.839 -2.146 5.853 1.00 65.38 98 SER A C 1
ATOM 758 O O . SER A 1 98 ? 17.194 -2.569 6.808 1.00 65.38 98 SER A O 1
ATOM 760 N N . GLU A 1 99 ? 17.782 -0.866 5.483 1.00 70.75 99 GLU A N 1
ATOM 761 C CA . GLU A 1 99 ? 17.104 0.163 6.275 1.00 70.75 99 GLU A CA 1
ATOM 762 C C . GLU A 1 99 ? 15.576 0.007 6.325 1.00 70.75 99 GLU A C 1
ATOM 764 O O . GLU A 1 99 ? 14.923 0.571 7.202 1.00 70.75 99 GLU A O 1
ATOM 769 N N . ILE A 1 100 ? 14.978 -0.675 5.342 1.00 69.00 100 ILE A N 1
ATOM 770 C CA . ILE A 1 100 ? 13.533 -0.937 5.298 1.00 69.00 100 ILE A CA 1
ATOM 771 C C . ILE A 1 100 ? 13.185 -2.255 5.985 1.00 69.00 100 ILE A C 1
ATOM 773 O O . ILE A 1 100 ? 12.114 -2.363 6.575 1.00 69.00 100 ILE A O 1
ATOM 777 N N . SER A 1 101 ? 14.086 -3.236 5.952 1.00 63.28 101 SER A N 1
ATOM 778 C CA . SER A 1 101 ? 13.920 -4.505 6.663 1.00 63.28 101 SER A CA 1
ATOM 779 C C . SER A 1 101 ? 13.907 -4.340 8.183 1.00 63.28 101 SER A C 1
ATOM 781 O O . SER A 1 101 ? 13.349 -5.184 8.879 1.00 63.28 101 SER A O 1
ATOM 783 N N . ASP A 1 102 ? 14.429 -3.219 8.690 1.00 65.50 102 ASP A N 1
ATOM 784 C CA . ASP A 1 102 ? 14.286 -2.820 10.092 1.00 65.50 102 ASP A CA 1
ATOM 785 C C . ASP A 1 102 ? 12.819 -2.560 10.490 1.00 65.50 102 ASP A C 1
ATOM 787 O O . ASP A 1 102 ? 12.475 -2.576 11.674 1.00 65.50 102 ASP A O 1
ATOM 791 N N . PHE A 1 103 ? 11.923 -2.335 9.523 1.00 73.19 103 PHE A N 1
ATOM 792 C CA . PHE A 1 103 ? 10.492 -2.211 9.776 1.00 73.19 103 PHE A CA 1
ATOM 793 C C . PHE A 1 103 ? 9.841 -3.596 9.768 1.00 73.19 103 PHE A C 1
ATOM 795 O O . PHE A 1 103 ? 9.726 -4.233 8.724 1.00 73.19 103 PHE A O 1
ATOM 802 N N . SER A 1 104 ? 9.328 -4.034 10.922 1.00 69.31 104 SER A N 1
ATOM 803 C CA . SER A 1 104 ? 8.802 -5.396 11.130 1.00 69.31 104 SER A CA 1
ATOM 804 C C . SER A 1 104 ? 7.700 -5.830 10.153 1.00 69.31 104 SER A C 1
ATOM 806 O O . SER A 1 104 ? 7.449 -7.024 10.008 1.00 69.31 104 SER A O 1
ATOM 808 N N . ASN A 1 105 ? 7.036 -4.876 9.492 1.00 83.88 105 ASN A N 1
ATOM 809 C CA . ASN A 1 105 ? 5.853 -5.115 8.664 1.00 83.88 105 ASN A CA 1
ATOM 810 C C . ASN A 1 105 ? 6.050 -4.733 7.186 1.00 83.88 105 ASN A C 1
ATOM 812 O O . ASN A 1 105 ? 5.066 -4.670 6.440 1.00 83.88 105 ASN A O 1
ATOM 816 N N . ILE A 1 106 ? 7.293 -4.463 6.762 1.00 89.38 106 ILE A N 1
ATOM 817 C CA . ILE A 1 106 ? 7.627 -4.131 5.373 1.00 89.38 106 ILE A CA 1
ATOM 818 C C . ILE A 1 106 ? 8.546 -5.197 4.780 1.00 89.38 106 ILE A C 1
ATOM 820 O O . ILE A 1 106 ? 9.684 -5.361 5.202 1.00 89.38 106 ILE A O 1
ATOM 824 N N . ASN A 1 107 ? 8.069 -5.874 3.737 1.00 89.19 107 ASN A N 1
ATOM 825 C CA . ASN A 1 107 ? 8.848 -6.850 2.985 1.00 89.19 107 ASN A CA 1
ATOM 826 C C . ASN A 1 107 ? 9.218 -6.277 1.618 1.00 89.19 107 ASN A C 1
ATOM 828 O O . ASN A 1 107 ? 8.344 -5.825 0.874 1.00 89.19 107 ASN A O 1
ATOM 832 N N . VAL A 1 108 ? 10.500 -6.340 1.262 1.00 87.88 108 VAL A N 1
ATOM 833 C CA . VAL A 1 108 ? 10.993 -5.929 -0.058 1.00 87.88 108 VAL A CA 1
ATOM 834 C C . VAL A 1 108 ? 11.437 -7.161 -0.838 1.00 87.88 108 VAL A C 1
ATOM 836 O O . VAL A 1 108 ? 12.276 -7.935 -0.387 1.00 87.88 108 VAL A O 1
ATOM 839 N N . HIS A 1 109 ? 10.869 -7.331 -2.027 1.00 88.12 109 HIS A N 1
ATOM 840 C CA . HIS A 1 109 ? 11.057 -8.474 -2.910 1.00 88.12 109 HIS A CA 1
ATOM 841 C C . HIS A 1 109 ? 11.711 -8.021 -4.218 1.00 88.12 109 HIS A C 1
ATOM 843 O O . HIS A 1 109 ? 11.168 -7.168 -4.919 1.00 88.12 109 HIS A O 1
ATOM 849 N N . TYR A 1 110 ? 12.841 -8.615 -4.598 1.00 85.94 110 TYR A N 1
ATOM 850 C CA . TYR A 1 110 ? 13.608 -8.232 -5.795 1.00 85.94 110 TYR A CA 1
ATOM 851 C C . TYR A 1 110 ? 13.286 -9.096 -7.016 1.00 85.94 110 TYR A C 1
ATOM 853 O O . TYR A 1 110 ? 14.158 -9.688 -7.654 1.00 85.94 110 TYR A O 1
ATOM 861 N N . PHE A 1 111 ? 12.003 -9.197 -7.343 1.00 82.94 111 PHE A N 1
ATOM 862 C CA . PHE A 1 111 ? 11.553 -9.872 -8.550 1.00 82.94 111 PHE A CA 1
ATOM 863 C C . PHE A 1 111 ? 10.295 -9.216 -9.095 1.00 82.94 111 PHE A C 1
ATOM 865 O O . PHE A 1 111 ? 9.546 -8.545 -8.386 1.00 82.94 111 PHE A O 1
ATOM 872 N N . LYS A 1 112 ? 10.033 -9.446 -10.382 1.00 82.31 112 LYS A N 1
ATOM 873 C CA . LYS A 1 112 ? 8.769 -9.054 -10.995 1.00 82.31 112 LYS A CA 1
ATOM 874 C C . LYS A 1 112 ? 7.697 -10.091 -10.671 1.00 82.31 112 LYS A C 1
ATOM 876 O O . LYS A 1 112 ? 7.786 -11.207 -11.186 1.00 82.31 112 LYS A O 1
ATOM 881 N N . PRO A 1 113 ? 6.679 -9.751 -9.867 1.00 83.19 113 PRO A N 1
ATOM 882 C CA . PRO A 1 113 ? 5.641 -10.703 -9.542 1.00 83.19 113 PRO A CA 1
ATOM 883 C C . PRO A 1 113 ? 4.682 -10.870 -10.718 1.00 83.19 113 PRO A C 1
ATOM 885 O O . PRO A 1 113 ? 4.385 -9.919 -11.450 1.00 83.19 113 PRO A O 1
ATOM 888 N N . ASP A 1 114 ? 4.135 -12.074 -10.853 1.00 84.31 114 ASP A N 1
ATOM 889 C CA . ASP A 1 114 ? 2.882 -12.244 -11.573 1.00 84.31 114 ASP A CA 1
ATOM 890 C C . ASP A 1 114 ? 1.744 -11.807 -10.644 1.00 84.31 114 ASP A C 1
ATOM 892 O O . ASP A 1 114 ? 1.508 -12.402 -9.589 1.00 84.31 114 ASP A O 1
ATOM 896 N N . VAL A 1 115 ? 1.027 -10.755 -11.041 1.00 80.62 115 VAL A N 1
ATOM 897 C CA . VAL A 1 115 ? -0.118 -10.226 -10.289 1.00 80.62 115 VAL A CA 1
ATOM 898 C C . VAL A 1 115 ? -1.163 -11.319 -10.058 1.00 80.62 115 VAL A C 1
ATOM 900 O O . VAL A 1 115 ? -1.780 -11.343 -8.998 1.00 80.62 115 VAL A O 1
ATOM 903 N N . LYS A 1 116 ? -1.331 -12.268 -10.990 1.00 82.06 116 LYS A N 1
ATOM 904 C CA . LYS A 1 116 ? -2.264 -13.392 -10.824 1.00 82.06 116 LYS A CA 1
ATOM 905 C C . LYS A 1 116 ? -1.877 -14.291 -9.651 1.00 82.06 116 LYS A C 1
ATOM 907 O O . LYS A 1 116 ? -2.766 -14.823 -8.991 1.00 82.06 116 LYS A O 1
ATOM 912 N N . ILE A 1 117 ? -0.578 -14.456 -9.392 1.00 83.25 117 ILE A N 1
ATOM 913 C CA . ILE A 1 117 ? -0.065 -15.265 -8.280 1.00 83.25 117 ILE A CA 1
ATOM 914 C C . ILE A 1 117 ? -0.286 -14.532 -6.960 1.00 83.25 117 ILE A C 1
ATOM 916 O O . ILE A 1 117 ? -0.935 -15.097 -6.086 1.00 83.25 117 ILE A O 1
ATOM 920 N N . ILE A 1 118 ? 0.128 -13.260 -6.857 1.00 82.50 118 ILE A N 1
ATOM 921 C CA . ILE A 1 118 ? -0.118 -12.430 -5.658 1.00 82.50 118 ILE A CA 1
ATOM 922 C C . ILE A 1 118 ? -1.601 -12.466 -5.289 1.00 82.50 118 ILE A C 1
ATOM 924 O O . ILE A 1 118 ? -1.980 -12.695 -4.144 1.00 82.50 118 ILE A O 1
ATOM 928 N N . MET A 1 119 ? -2.461 -12.267 -6.283 1.00 77.44 119 MET A N 1
ATOM 929 C CA . MET A 1 119 ? -3.902 -12.255 -6.078 1.00 77.44 119 MET A CA 1
ATOM 930 C C . MET A 1 119 ? -4.436 -13.611 -5.630 1.00 77.44 119 MET A C 1
ATOM 932 O O . MET A 1 119 ? -5.270 -13.663 -4.731 1.00 77.44 119 MET A O 1
ATOM 936 N N . ARG A 1 120 ? -3.935 -14.714 -6.196 1.00 82.00 120 ARG A N 1
ATOM 937 C CA . ARG A 1 120 ? -4.302 -16.072 -5.775 1.00 82.00 120 ARG A CA 1
ATOM 938 C C . ARG A 1 120 ? -3.865 -16.374 -4.342 1.00 82.00 120 ARG A C 1
ATOM 940 O O . ARG A 1 120 ? -4.592 -17.073 -3.649 1.00 82.00 120 ARG A O 1
ATOM 947 N N . GLU A 1 121 ? -2.716 -15.869 -3.909 1.00 81.31 121 GLU A N 1
ATOM 948 C CA . GLU A 1 121 ? -2.201 -16.055 -2.546 1.00 81.31 121 GLU A CA 1
ATOM 949 C C . GLU A 1 121 ? -2.941 -15.200 -1.516 1.00 81.31 121 GLU A C 1
ATOM 951 O O . GLU A 1 121 ? -3.167 -15.645 -0.394 1.00 81.31 121 GLU A O 1
ATOM 956 N N . LEU A 1 122 ? -3.361 -13.994 -1.900 1.00 76.94 122 LEU A N 1
ATOM 957 C CA . LEU A 1 122 ? -4.131 -13.103 -1.034 1.00 76.94 122 LEU A CA 1
ATOM 958 C C . LEU A 1 122 ? -5.622 -13.450 -1.013 1.00 76.94 122 LEU A C 1
ATOM 960 O O . LEU A 1 122 ? -6.299 -13.185 -0.029 1.00 76.94 122 LEU A O 1
ATOM 964 N N . TYR A 1 123 ? -6.164 -14.069 -2.063 1.00 77.12 123 TYR A N 1
ATOM 965 C CA . TYR A 1 123 ? -7.591 -14.390 -2.142 1.00 77.12 123 TYR A CA 1
ATOM 966 C C . TYR A 1 123 ? -8.134 -15.178 -0.928 1.00 77.12 123 TYR A C 1
ATOM 968 O O . TYR A 1 123 ? -9.206 -14.824 -0.442 1.00 77.12 123 TYR A O 1
ATOM 976 N N . PRO A 1 124 ? -7.433 -16.191 -0.379 1.00 79.50 124 PRO A N 1
ATOM 977 C CA . PRO A 1 124 ? -7.877 -16.920 0.808 1.00 79.50 124 PRO A CA 1
ATOM 978 C C . PRO A 1 124 ? -7.874 -16.090 2.097 1.00 79.50 124 PRO A C 1
ATOM 980 O O . PRO A 1 124 ? -8.592 -16.438 3.032 1.00 79.50 124 PRO A O 1
ATOM 983 N N . THR A 1 125 ? -7.077 -15.018 2.176 1.00 77.88 125 THR A N 1
ATOM 984 C CA . THR A 1 125 ? -7.009 -14.150 3.368 1.00 77.88 125 THR A CA 1
ATOM 985 C C . THR A 1 125 ? -8.118 -13.097 3.379 1.00 77.88 125 THR A C 1
ATOM 987 O O . THR A 1 125 ? -8.418 -12.503 4.418 1.00 77.88 125 THR A O 1
ATOM 990 N N . LEU A 1 126 ? -8.774 -12.894 2.234 1.00 74.38 126 LEU A N 1
ATOM 991 C CA . LEU A 1 126 ? -9.882 -11.967 2.081 1.00 74.38 126 LEU A CA 1
ATOM 992 C C . LEU A 1 126 ? -11.088 -12.401 2.931 1.00 74.38 126 LEU A C 1
ATOM 994 O O . LEU A 1 126 ? -11.567 -13.534 2.875 1.00 74.38 126 LEU A O 1
ATOM 998 N N . LYS A 1 127 ? -11.632 -11.460 3.707 1.00 78.50 127 LYS A N 1
ATOM 999 C CA . LYS A 1 127 ? -12.806 -11.680 4.566 1.00 78.50 127 LYS A CA 1
ATOM 1000 C C . LYS A 1 127 ? -14.105 -11.541 3.764 1.00 78.50 127 LYS A C 1
ATOM 1002 O O . LYS A 1 127 ? -14.108 -11.395 2.550 1.00 78.50 127 LYS A O 1
ATOM 1007 N N . ARG A 1 128 ? -15.267 -11.548 4.426 1.00 75.12 128 ARG A N 1
ATOM 1008 C CA . ARG A 1 128 ? -16.571 -11.369 3.748 1.00 75.12 128 ARG A CA 1
ATOM 1009 C C . ARG A 1 128 ? -16.724 -10.038 2.999 1.00 75.12 128 ARG A C 1
ATOM 1011 O O . ARG A 1 128 ? -17.483 -9.973 2.038 1.00 75.12 128 ARG A O 1
ATOM 1018 N N . ARG A 1 129 ? -16.071 -8.972 3.468 1.00 78.00 129 ARG A N 1
ATOM 1019 C CA . ARG A 1 129 ? -16.135 -7.629 2.876 1.00 78.00 129 ARG A CA 1
ATOM 1020 C C . ARG A 1 129 ? -14.718 -7.127 2.676 1.00 78.00 129 ARG A C 1
ATOM 1022 O O . ARG A 1 129 ? -14.038 -6.849 3.658 1.00 78.00 129 ARG A O 1
ATOM 1029 N N . ASN A 1 130 ? -14.305 -7.001 1.421 1.00 79.44 130 ASN A N 1
ATOM 1030 C CA . ASN A 1 130 ? -12.994 -6.478 1.063 1.00 79.44 130 ASN A CA 1
ATOM 1031 C C . ASN A 1 130 ? -13.183 -5.314 0.112 1.00 79.44 130 ASN A C 1
ATOM 1033 O O . ASN A 1 130 ? -13.980 -5.386 -0.823 1.00 79.44 130 ASN A O 1
ATOM 1037 N N . MET A 1 131 ? -12.421 -4.260 0.355 1.00 84.00 131 MET A N 1
ATOM 1038 C CA . MET A 1 131 ? -12.232 -3.187 -0.600 1.00 84.00 131 MET A CA 1
ATOM 1039 C C . MET A 1 131 ? -10.848 -3.352 -1.205 1.00 84.00 131 MET A C 1
ATOM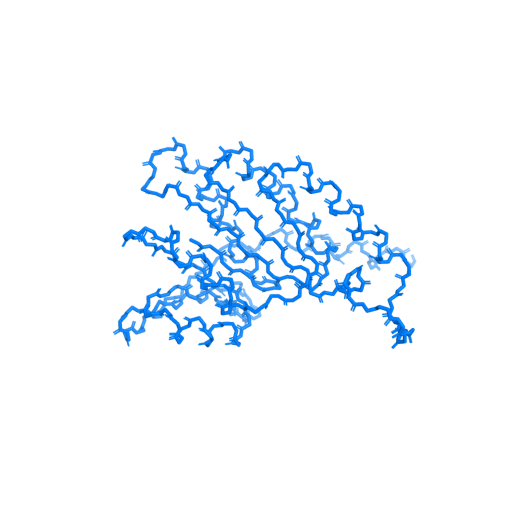 1041 O O . MET A 1 131 ? -9.865 -3.538 -0.476 1.00 84.00 131 MET A O 1
ATOM 1045 N N . ILE A 1 132 ? -10.784 -3.295 -2.531 1.00 83.56 132 ILE A N 1
ATOM 1046 C CA . ILE A 1 132 ? -9.523 -3.338 -3.254 1.00 83.56 132 ILE A CA 1
ATOM 1047 C C . ILE A 1 132 ? -9.413 -2.076 -4.091 1.00 83.56 132 ILE A C 1
ATOM 1049 O O . ILE A 1 132 ? -10.260 -1.808 -4.943 1.00 83.56 132 ILE A O 1
ATOM 1053 N N . VAL A 1 133 ? -8.388 -1.287 -3.786 1.00 86.25 133 VAL A N 1
ATOM 1054 C CA . VAL A 1 133 ? -8.075 -0.037 -4.474 1.00 86.25 133 VAL A CA 1
ATOM 1055 C C . VAL A 1 133 ? -6.794 -0.259 -5.244 1.00 86.25 133 VAL A C 1
ATOM 1057 O O . VAL A 1 133 ? -5.783 -0.631 -4.652 1.00 86.25 133 VAL A O 1
ATOM 1060 N N . SER A 1 134 ? -6.828 -0.041 -6.552 1.00 87.31 134 SER A N 1
ATOM 1061 C CA . SER A 1 134 ? -5.657 -0.234 -7.400 1.00 87.31 134 SER A CA 1
ATOM 1062 C C . SER A 1 134 ? -5.374 0.972 -8.286 1.00 87.31 134 SER A C 1
ATOM 1064 O O . SER A 1 134 ? -6.291 1.662 -8.725 1.00 87.31 134 SER A O 1
ATOM 1066 N N . SER A 1 135 ? -4.094 1.254 -8.520 1.00 88.50 135 SER A N 1
ATOM 1067 C CA . SER A 1 135 ? -3.638 2.356 -9.370 1.00 88.50 135 SER A CA 1
ATOM 1068 C C . SER A 1 135 ? -2.356 1.970 -10.091 1.00 88.50 135 SER A C 1
ATOM 1070 O O . SER A 1 135 ? -1.384 1.537 -9.469 1.00 88.50 135 SER A O 1
ATOM 1072 N N . GLY A 1 136 ? -2.320 2.109 -11.415 1.00 85.44 136 GLY A N 1
ATOM 1073 C CA . GLY A 1 136 ? -1.158 1.649 -12.161 1.00 85.44 136 GLY A CA 1
ATOM 1074 C C . GLY A 1 136 ? -1.340 1.490 -13.662 1.00 85.44 136 GLY A C 1
ATOM 1075 O O . GLY A 1 136 ? -2.073 2.242 -14.299 1.00 85.44 136 GLY A O 1
ATOM 1076 N N . SER A 1 137 ? -0.642 0.511 -14.243 1.00 82.44 137 SER A N 1
ATOM 1077 C CA . SER A 1 137 ? -0.716 0.226 -15.678 1.00 82.44 137 SER A CA 1
ATOM 1078 C C . SER A 1 137 ? -2.065 -0.381 -16.085 1.00 82.44 137 SER A C 1
ATOM 1080 O O . SER A 1 137 ? -2.681 -1.149 -15.345 1.00 82.44 137 SER A O 1
ATOM 1082 N N . GLY A 1 138 ? -2.500 -0.111 -17.321 1.00 77.06 138 GLY A N 1
ATOM 1083 C CA . GLY A 1 138 ? -3.728 -0.699 -17.873 1.00 77.06 138 GLY A CA 1
ATOM 1084 C C . GLY A 1 138 ? -3.695 -2.233 -17.978 1.00 77.06 138 GLY A C 1
ATOM 1085 O O . GLY A 1 138 ? -4.738 -2.880 -17.886 1.00 77.06 138 GLY A O 1
ATOM 1086 N N . SER A 1 139 ? -2.506 -2.834 -18.101 1.00 77.62 139 SER A N 1
ATOM 1087 C CA . SER A 1 139 ? -2.328 -4.293 -18.066 1.00 77.62 139 SER A CA 1
ATOM 1088 C C . SER A 1 139 ? -2.672 -4.893 -16.699 1.00 77.62 139 SER A C 1
ATOM 1090 O O . SER A 1 139 ? -3.336 -5.930 -16.633 1.00 77.62 139 SER A O 1
ATOM 1092 N N . MET A 1 140 ? -2.286 -4.219 -15.610 1.00 77.19 140 MET A N 1
ATOM 1093 C CA . MET A 1 140 ? -2.655 -4.626 -14.255 1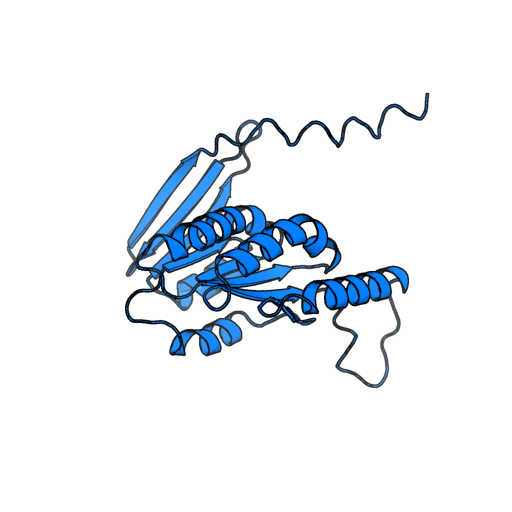.00 77.19 140 MET A CA 1
ATOM 1094 C C . MET A 1 140 ? -4.161 -4.491 -14.051 1.00 77.19 140 MET A C 1
ATOM 1096 O O . MET A 1 140 ? -4.782 -5.431 -13.568 1.00 77.19 140 MET A O 1
ATOM 1100 N N . LYS A 1 141 ? -4.757 -3.375 -14.494 1.00 79.81 141 LYS A N 1
ATOM 1101 C CA . LYS A 1 141 ? -6.211 -3.177 -14.448 1.00 79.81 141 LYS A CA 1
ATOM 1102 C C . LYS A 1 141 ? -6.966 -4.309 -15.132 1.00 79.81 141 LYS A C 1
ATOM 1104 O O . LYS A 1 141 ? -7.880 -4.868 -14.549 1.00 79.81 141 LYS A O 1
ATOM 1109 N N . SER A 1 142 ? -6.572 -4.645 -16.358 1.00 78.31 142 SER A N 1
ATOM 1110 C CA . SER A 1 142 ? -7.270 -5.654 -17.162 1.00 78.31 142 SER A CA 1
ATOM 1111 C C . SER A 1 142 ? -7.217 -7.028 -16.494 1.00 78.31 142 SER A C 1
ATOM 1113 O O . SER A 1 142 ? -8.238 -7.693 -16.380 1.00 78.31 142 SER A O 1
ATOM 1115 N N . THR A 1 143 ? -6.044 -7.402 -15.973 1.00 78.38 143 THR A N 1
ATOM 1116 C CA . THR A 1 143 ? -5.856 -8.643 -15.202 1.00 78.38 143 THR A CA 1
ATOM 1117 C C . THR A 1 143 ? -6.711 -8.650 -13.933 1.00 78.38 143 THR A C 1
ATOM 1119 O O . THR A 1 143 ? -7.263 -9.676 -13.546 1.00 78.38 143 THR A O 1
ATOM 1122 N N . TYR A 1 144 ? -6.814 -7.495 -13.279 1.00 75.75 144 TYR A N 1
ATOM 1123 C CA . TYR A 1 144 ? -7.545 -7.331 -12.035 1.00 75.75 144 TYR A CA 1
ATOM 1124 C C . TYR A 1 144 ? -9.065 -7.390 -12.238 1.00 75.75 144 TYR A C 1
ATOM 1126 O O . TYR A 1 144 ? -9.743 -8.136 -11.539 1.00 75.75 144 TYR A O 1
ATOM 1134 N N . ASP A 1 145 ? -9.592 -6.666 -13.225 1.00 75.50 145 ASP A N 1
ATOM 1135 C CA . ASP A 1 145 ? -11.020 -6.644 -13.565 1.00 75.50 145 ASP A CA 1
ATOM 1136 C C . ASP A 1 145 ? -11.518 -8.002 -14.088 1.00 75.50 145 ASP A C 1
ATOM 1138 O O . ASP A 1 145 ? -12.677 -8.353 -13.874 1.00 75.50 145 ASP A O 1
ATOM 1142 N N . GLU A 1 146 ? -10.658 -8.772 -14.763 1.00 75.38 146 GLU A N 1
ATOM 1143 C CA . GLU A 1 146 ? -10.967 -10.146 -15.181 1.00 75.38 146 GLU A CA 1
ATOM 1144 C C . GLU A 1 146 ? -11.123 -11.079 -13.971 1.00 75.38 146 GLU A C 1
ATOM 1146 O O . GLU A 1 146 ? -12.001 -11.940 -13.951 1.00 75.38 146 GLU A O 1
ATOM 1151 N N . MET A 1 147 ? -10.289 -10.896 -12.945 1.00 71.19 147 MET A N 1
ATOM 1152 C CA . MET A 1 147 ? -10.266 -11.764 -11.768 1.00 71.19 147 MET A CA 1
ATOM 1153 C C . MET A 1 147 ? -11.303 -11.365 -10.708 1.00 71.19 147 MET A C 1
ATOM 1155 O O . MET A 1 147 ? -11.863 -12.233 -10.037 1.00 71.19 147 MET A O 1
ATOM 1159 N N . TYR A 1 148 ? -11.580 -10.068 -10.554 1.00 68.25 148 TYR A N 1
ATOM 1160 C CA . TYR A 1 148 ? -12.444 -9.533 -9.507 1.00 68.25 148 TYR A CA 1
ATOM 1161 C C . TYR A 1 148 ? -13.635 -8.786 -10.105 1.00 68.25 148 TYR A C 1
ATOM 1163 O O . TYR A 1 148 ? -13.510 -7.701 -10.661 1.00 68.25 148 TYR A O 1
ATOM 1171 N N . GLY A 1 149 ? -14.837 -9.325 -9.893 1.00 60.22 149 GLY A N 1
ATOM 1172 C CA . GLY A 1 149 ? -16.085 -8.668 -10.296 1.00 60.22 149 GLY A CA 1
ATOM 1173 C C . GLY A 1 149 ? -16.458 -7.426 -9.470 1.00 60.22 149 GLY A C 1
ATOM 1174 O O . GLY A 1 149 ? -17.474 -6.805 -9.780 1.00 60.22 149 GLY A O 1
ATOM 1175 N N . CYS A 1 150 ? -15.689 -7.094 -8.420 1.00 64.75 150 CYS A N 1
ATOM 1176 C CA . CYS A 1 150 ? -15.862 -5.916 -7.564 1.00 64.75 150 CYS A CA 1
ATOM 1177 C C . CYS A 1 150 ? -14.512 -5.208 -7.310 1.00 64.75 150 CYS A C 1
ATOM 1179 O O . CYS A 1 150 ? -13.731 -5.686 -6.488 1.00 64.75 150 CYS A O 1
ATOM 1181 N N . SER A 1 151 ? -14.236 -4.084 -7.979 1.00 69.56 151 SER A N 1
ATOM 1182 C CA . SER A 1 151 ? -12.954 -3.362 -7.941 1.00 69.56 151 SER A CA 1
ATOM 1183 C C . SER A 1 151 ? -13.126 -1.839 -7.865 1.00 69.56 151 SER A C 1
ATOM 1185 O O . SER A 1 151 ? -14.109 -1.290 -8.366 1.00 69.56 151 SER A O 1
ATOM 1187 N N . VAL A 1 152 ? -12.156 -1.148 -7.248 1.00 75.69 152 VAL A N 1
ATOM 1188 C CA . VAL A 1 152 ? -11.974 0.307 -7.374 1.00 75.69 152 VAL A CA 1
ATOM 1189 C C . VAL A 1 152 ? -10.636 0.575 -8.060 1.00 75.69 152 VAL A C 1
ATOM 1191 O O . VAL A 1 152 ? -9.572 0.227 -7.544 1.00 75.69 152 VAL A O 1
ATOM 1194 N N . TRP A 1 153 ? -10.687 1.205 -9.227 1.00 75.06 153 TRP A N 1
ATOM 1195 C CA . TRP A 1 153 ? -9.530 1.599 -10.016 1.00 75.06 153 TRP A CA 1
ATOM 1196 C C . TRP A 1 153 ? -9.349 3.113 -9.981 1.00 75.06 153 TRP A C 1
ATOM 1198 O O . TRP A 1 153 ? -10.271 3.866 -10.292 1.00 75.06 153 TRP A O 1
ATOM 1208 N N . ILE A 1 154 ? -8.142 3.561 -9.655 1.00 77.81 154 ILE A N 1
ATOM 1209 C CA . ILE A 1 154 ? -7.774 4.972 -9.649 1.00 77.81 154 ILE A CA 1
ATOM 1210 C C . ILE A 1 154 ? -6.769 5.220 -10.770 1.00 77.81 154 ILE A C 1
ATOM 1212 O O . ILE A 1 154 ? -5.762 4.530 -10.899 1.00 77.81 154 ILE A O 1
ATOM 1216 N N . SER A 1 155 ? -7.029 6.234 -11.590 1.00 75.31 155 SER A N 1
ATOM 1217 C CA . SER A 1 155 ? -6.089 6.702 -12.613 1.00 75.31 155 SER A CA 1
ATOM 1218 C C . SER A 1 155 ? -5.914 8.211 -12.538 1.00 75.31 155 SER A C 1
ATOM 1220 O O . SER A 1 155 ? -6.877 8.938 -12.290 1.00 75.31 155 SER A O 1
ATOM 1222 N N . LYS A 1 156 ? -4.688 8.689 -12.768 1.00 63.59 156 LYS A N 1
ATOM 1223 C CA . LYS A 1 156 ? -4.429 10.117 -12.977 1.00 63.59 156 LYS A CA 1
ATOM 1224 C C . LYS A 1 156 ? -5.025 10.544 -14.319 1.00 63.59 156 LYS A C 1
ATOM 1226 O O . LYS A 1 156 ? -4.804 9.881 -15.330 1.00 63.59 156 LYS A O 1
ATOM 1231 N N . ILE A 1 157 ? -5.770 11.643 -14.324 1.00 61.03 157 ILE A N 1
ATOM 1232 C CA . ILE A 1 157 ? -6.113 12.381 -15.538 1.00 61.03 157 ILE A CA 1
ATOM 1233 C C . ILE A 1 157 ? -5.120 13.531 -15.623 1.00 61.03 157 ILE A C 1
ATOM 1235 O O . ILE A 1 157 ? -5.192 14.456 -14.816 1.00 61.03 157 ILE A O 1
ATOM 1239 N N . ASP A 1 158 ? -4.235 13.483 -16.611 1.00 49.06 158 ASP A N 1
ATOM 1240 C CA . ASP A 1 158 ? -3.388 14.623 -16.930 1.00 49.06 158 ASP A CA 1
ATOM 1241 C C . ASP A 1 158 ? -4.193 15.617 -17.782 1.00 49.06 158 ASP A C 1
ATOM 1243 O O . ASP A 1 158 ? -4.537 15.363 -18.940 1.00 49.06 158 ASP A O 1
ATOM 1247 N N . ARG A 1 159 ? -4.599 16.726 -17.166 1.00 48.44 159 ARG A N 1
ATOM 1248 C CA . ARG A 1 159 ? -4.992 17.946 -17.871 1.00 48.44 159 ARG A CA 1
ATOM 1249 C C . ARG A 1 159 ? -4.115 19.037 -17.297 1.00 48.44 159 ARG A C 1
ATOM 1251 O O . ARG A 1 159 ? -4.101 19.192 -16.081 1.00 48.44 159 ARG A O 1
ATOM 1258 N N . SER A 1 160 ? -3.475 19.808 -18.172 1.00 46.00 160 SER A N 1
ATOM 1259 C CA . SER A 1 160 ? -2.389 20.765 -17.901 1.00 46.00 160 SER A CA 1
ATOM 1260 C C . SER A 1 160 ? -2.653 21.864 -16.856 1.00 46.00 160 SER A C 1
ATOM 1262 O O . SER A 1 160 ? -1.867 22.797 -16.767 1.00 46.00 160 SER A O 1
ATOM 1264 N N . GLN A 1 161 ? -3.763 21.820 -16.117 1.00 36.59 161 GLN A N 1
ATOM 1265 C CA . GLN A 1 161 ? -4.117 22.784 -15.078 1.00 36.59 161 GLN A CA 1
ATOM 1266 C C . GLN A 1 161 ? -4.707 22.160 -13.800 1.00 36.59 161 GLN A C 1
ATOM 1268 O O . GLN A 1 161 ? -4.942 22.895 -12.851 1.00 36.59 161 GLN A O 1
ATOM 1273 N N . TYR A 1 162 ? -4.937 20.838 -13.726 1.00 44.94 162 TYR A N 1
ATOM 1274 C CA . TYR A 1 162 ? -5.439 20.195 -12.503 1.00 44.94 162 TYR A CA 1
ATOM 1275 C C . TYR A 1 162 ? -4.959 18.748 -12.380 1.00 44.94 162 TYR A C 1
ATOM 1277 O O . TYR A 1 162 ? -5.221 17.930 -13.266 1.00 44.94 162 TYR A O 1
ATOM 1285 N N . ASN A 1 163 ? -4.391 18.401 -11.222 1.00 52.31 163 ASN A N 1
ATOM 1286 C CA . ASN A 1 163 ? -4.306 17.012 -10.781 1.00 52.31 163 ASN A CA 1
ATOM 1287 C C . ASN A 1 163 ? -5.742 16.518 -10.541 1.00 52.31 163 ASN A C 1
ATOM 1289 O O . ASN A 1 163 ? -6.394 16.891 -9.569 1.00 52.31 163 ASN A O 1
ATOM 1293 N N . ALA A 1 164 ? -6.288 15.733 -11.469 1.00 58.16 164 ALA A N 1
ATOM 1294 C CA . ALA A 1 164 ? -7.600 15.116 -11.313 1.00 58.16 164 ALA A CA 1
ATOM 1295 C C . ALA A 1 164 ? -7.442 13.600 -11.215 1.00 58.16 164 ALA A C 1
ATOM 1297 O O . ALA A 1 164 ? -6.749 12.979 -12.024 1.00 58.16 164 ALA A O 1
ATOM 1298 N N . LEU A 1 165 ? -8.123 12.992 -10.245 1.00 64.69 165 LEU A N 1
ATOM 1299 C CA . LEU A 1 165 ? -8.194 11.543 -10.125 1.00 64.69 165 LEU A CA 1
ATOM 1300 C C . LEU A 1 165 ? -9.503 11.047 -10.736 1.00 64.69 165 LEU A C 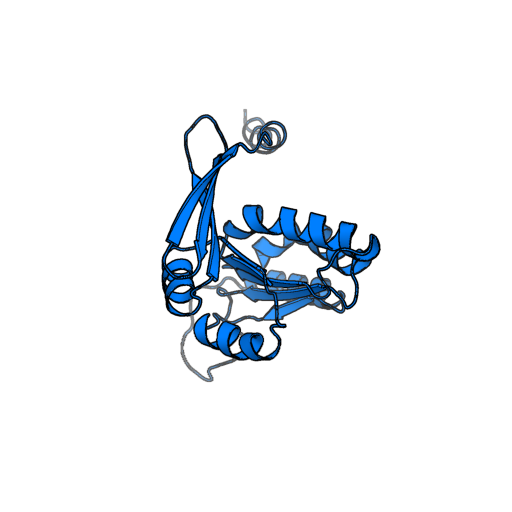1
ATOM 1302 O O . LEU A 1 165 ? -10.596 11.566 -10.491 1.00 64.69 165 LEU A O 1
ATOM 1306 N N . ARG A 1 166 ? -9.381 10.011 -11.555 1.00 70.69 166 ARG A N 1
ATOM 1307 C CA . ARG A 1 166 ? -10.499 9.241 -12.082 1.00 70.69 166 ARG A CA 1
ATOM 1308 C C . ARG A 1 166 ? -10.652 7.995 -11.239 1.00 70.69 166 ARG A C 1
ATOM 1310 O O . ARG A 1 166 ? -9.721 7.194 -11.192 1.00 70.69 166 ARG A O 1
ATOM 1317 N N . ILE A 1 167 ? -11.815 7.854 -10.615 1.00 73.94 167 ILE A N 1
ATOM 1318 C CA . ILE A 1 167 ? -12.192 6.680 -9.841 1.00 73.94 167 ILE A CA 1
ATOM 1319 C C . ILE A 1 167 ? -13.209 5.906 -10.674 1.00 73.94 167 ILE A C 1
ATOM 1321 O O . ILE A 1 167 ? -14.271 6.415 -11.027 1.00 73.94 167 ILE A O 1
ATOM 1325 N N . GLU A 1 168 ? -12.857 4.680 -11.019 1.00 70.94 168 GLU A N 1
ATOM 1326 C CA . GLU A 1 168 ? -13.757 3.720 -11.637 1.00 70.94 168 GLU A CA 1
ATOM 1327 C C . GLU A 1 168 ? -14.092 2.653 -10.615 1.00 70.94 168 GLU A C 1
ATOM 1329 O O . GLU A 1 168 ? -13.197 2.044 -10.035 1.00 70.94 168 GLU A O 1
ATOM 1334 N N . THR A 1 169 ? -15.378 2.417 -10.403 1.00 69.88 169 THR A N 1
ATOM 1335 C CA . THR A 1 169 ? -15.842 1.269 -9.637 1.00 69.88 169 THR A CA 1
ATOM 1336 C C . THR A 1 169 ? -16.482 0.279 -10.600 1.00 69.88 169 THR A C 1
ATOM 1338 O O . THR A 1 169 ? -17.220 0.648 -11.515 1.00 69.88 169 THR A O 1
ATOM 1341 N N . ASN A 1 170 ? -16.166 -0.996 -10.437 1.00 64.38 170 ASN A N 1
ATOM 1342 C CA . ASN A 1 170 ? -16.806 -2.083 -11.163 1.00 64.38 170 ASN A CA 1
ATOM 1343 C C . ASN A 1 170 ? -17.393 -3.005 -10.112 1.00 64.38 170 ASN A C 1
ATOM 1345 O O . ASN A 1 170 ? -16.631 -3.508 -9.306 1.00 64.38 170 ASN A O 1
ATOM 1349 N N . CYS A 1 171 ? -18.710 -3.192 -10.084 1.00 62.19 171 CYS A N 1
ATOM 1350 C CA . CYS A 1 171 ? -19.378 -4.128 -9.183 1.00 62.19 171 CYS A CA 1
ATOM 1351 C C . CYS A 1 171 ? -20.402 -4.942 -9.976 1.00 62.19 171 CYS A C 1
ATOM 1353 O O . CYS A 1 171 ? -21.386 -4.393 -10.472 1.00 62.19 171 CYS A O 1
ATOM 1355 N N . LYS A 1 172 ? -20.196 -6.260 -10.081 1.00 61.41 172 LYS A N 1
ATOM 1356 C CA . LYS A 1 172 ? -21.082 -7.200 -10.796 1.00 61.41 172 LYS A CA 1
ATOM 1357 C C . LYS A 1 172 ? -21.388 -6.763 -12.240 1.00 61.41 172 LYS A C 1
ATOM 1359 O O . LYS A 1 172 ? -22.524 -6.863 -12.694 1.00 61.41 172 LYS A O 1
ATOM 1364 N N . GLY A 1 173 ? -20.391 -6.226 -12.946 1.00 56.84 173 GLY A N 1
ATOM 1365 C CA . GLY A 1 173 ? -20.540 -5.760 -14.329 1.00 56.84 173 GLY A CA 1
ATOM 1366 C C . GLY A 1 173 ? -21.196 -4.383 -14.484 1.00 56.84 173 GLY A C 1
ATOM 1367 O O . GLY A 1 173 ? -21.291 -3.884 -15.605 1.00 56.84 173 GLY A O 1
ATOM 1368 N N . ARG A 1 174 ? -21.606 -3.725 -13.390 1.00 50.38 174 ARG A N 1
ATOM 1369 C CA . ARG A 1 174 ? -22.014 -2.317 -13.406 1.00 50.38 174 ARG A CA 1
ATOM 1370 C C . ARG A 1 174 ? -20.777 -1.451 -13.171 1.00 50.38 174 ARG A C 1
ATOM 1372 O O . ARG A 1 174 ? -20.193 -1.490 -12.090 1.00 50.38 174 ARG A O 1
ATOM 1379 N N . LYS A 1 175 ? -20.379 -0.704 -14.202 1.00 60.53 175 LYS A N 1
ATOM 1380 C CA . LYS A 1 175 ? -19.282 0.267 -14.140 1.00 60.53 175 LYS A CA 1
ATOM 1381 C C . LYS A 1 175 ? -19.844 1.635 -13.784 1.00 60.53 175 LYS A C 1
ATOM 1383 O O . LYS A 1 175 ? -20.725 2.125 -14.487 1.00 60.53 175 LYS A O 1
ATOM 1388 N N . GLU A 1 176 ? -19.332 2.242 -12.725 1.00 67.69 176 GLU A N 1
ATOM 1389 C CA . GLU A 1 176 ? -19.665 3.608 -12.336 1.00 67.69 176 GLU A CA 1
ATOM 1390 C C . GLU A 1 176 ? -18.391 4.455 -12.351 1.00 67.69 176 GLU A C 1
ATOM 1392 O O . GLU A 1 176 ? -17.312 4.022 -11.939 1.00 67.69 176 GLU A O 1
ATOM 1397 N N . LEU A 1 177 ? -18.504 5.647 -12.935 1.00 61.25 177 LEU A N 1
ATOM 1398 C CA . LEU A 1 177 ? -17.382 6.538 -13.176 1.00 61.25 177 LEU A CA 1
ATOM 1399 C C . LEU A 1 177 ? -17.573 7.807 -12.357 1.00 61.25 177 LEU A C 1
ATOM 1401 O O . LEU A 1 177 ? -18.473 8.597 -12.640 1.00 61.25 177 LEU A O 1
ATOM 1405 N N . THR A 1 178 ? -16.666 8.039 -11.414 1.00 67.19 178 THR A N 1
ATOM 1406 C CA . THR A 1 178 ? -16.691 9.226 -10.561 1.00 67.19 178 THR A CA 1
ATOM 1407 C C . THR A 1 178 ? -15.391 10.004 -10.721 1.00 67.19 178 THR A C 1
ATOM 1409 O O . THR A 1 178 ? -14.288 9.451 -10.722 1.00 67.19 178 THR A O 1
ATOM 1412 N N . ARG A 1 179 ? -15.506 11.323 -10.883 1.00 52.75 179 ARG A N 1
ATOM 1413 C CA . ARG A 1 179 ? -14.360 12.226 -11.006 1.00 52.75 179 ARG A CA 1
ATOM 1414 C C . ARG A 1 179 ? -14.129 12.922 -9.671 1.00 52.75 179 ARG A C 1
ATOM 1416 O O . ARG A 1 179 ? -15.006 13.643 -9.209 1.00 52.75 179 ARG A O 1
ATOM 1423 N N . ALA A 1 180 ? -12.950 12.734 -9.089 1.00 56.16 180 ALA A N 1
ATOM 1424 C CA . ALA A 1 180 ? -12.536 13.437 -7.883 1.00 56.16 180 ALA A CA 1
ATOM 1425 C C . ALA A 1 180 ? -11.556 14.557 -8.260 1.00 56.16 180 ALA A C 1
ATOM 1427 O O . ALA A 1 180 ? -10.589 14.337 -8.997 1.00 56.16 180 ALA A O 1
ATOM 1428 N N . LYS A 1 181 ? -11.825 15.774 -7.781 1.00 44.19 181 LYS A N 1
ATOM 1429 C CA . LYS A 1 181 ? -10.851 16.870 -7.810 1.00 44.19 181 LYS A CA 1
ATOM 1430 C C . LYS A 1 181 ? -9.941 16.700 -6.598 1.00 44.19 181 LYS A C 1
ATOM 1432 O O . LYS A 1 181 ? -10.445 16.461 -5.505 1.00 44.19 181 LYS A O 1
ATOM 1437 N N . THR A 1 182 ? -8.631 16.769 -6.796 1.00 44.69 182 THR A N 1
ATOM 1438 C CA . THR A 1 182 ? -7.683 16.857 -5.684 1.00 44.69 182 THR A CA 1
ATOM 1439 C C . THR A 1 182 ? -7.156 18.280 -5.648 1.00 44.69 182 THR A C 1
ATOM 1441 O O . THR A 1 182 ? -6.472 18.681 -6.585 1.00 44.69 182 THR A O 1
ATOM 1444 N N . ASP A 1 183 ? -7.449 19.022 -4.582 1.00 37.31 183 ASP A N 1
ATOM 1445 C CA . ASP A 1 183 ? -6.986 20.407 -4.376 1.00 37.31 183 ASP A CA 1
ATOM 1446 C C . ASP A 1 183 ? -5.511 20.472 -3.911 1.00 37.31 183 ASP A C 1
ATOM 1448 O O . ASP A 1 183 ? -5.077 21.417 -3.264 1.00 37.31 183 ASP A O 1
ATOM 1452 N N . TYR A 1 184 ? -4.719 19.443 -4.226 1.00 41.47 184 TYR A N 1
ATOM 1453 C CA . TYR A 1 184 ? -3.307 19.340 -3.862 1.00 41.47 184 TYR A CA 1
ATOM 1454 C C . TYR A 1 184 ? -2.454 19.922 -4.994 1.00 41.47 184 TYR A C 1
ATOM 1456 O O . TYR A 1 184 ? -1.981 19.203 -5.882 1.00 41.47 184 TYR A O 1
ATOM 1464 N N . SER A 1 185 ? -2.317 21.245 -5.008 1.00 39.81 185 SER A N 1
ATOM 1465 C CA . SER A 1 185 ? -1.548 21.957 -6.031 1.00 39.81 185 SER A CA 1
ATOM 1466 C C . SER A 1 185 ? -0.812 23.180 -5.489 1.00 39.81 185 SER A C 1
ATOM 1468 O O . SER A 1 185 ? -0.940 24.230 -6.097 1.00 39.81 185 SER A O 1
ATOM 1470 N N . ASP A 1 186 ? -0.049 23.071 -4.391 1.00 36.28 186 ASP A N 1
ATOM 1471 C CA . ASP A 1 186 ? 0.787 24.210 -3.950 1.00 36.28 186 ASP A CA 1
ATOM 1472 C C . ASP A 1 186 ? 2.209 23.888 -3.436 1.00 36.28 186 ASP A C 1
ATOM 1474 O O . ASP A 1 186 ? 3.004 24.812 -3.268 1.00 36.28 186 ASP A O 1
ATOM 1478 N N . GLU A 1 187 ? 2.618 22.625 -3.254 1.00 41.28 187 GLU A N 1
ATOM 1479 C CA . GLU A 1 187 ? 3.977 22.324 -2.737 1.00 41.28 187 GLU A CA 1
ATOM 1480 C C . GLU A 1 187 ? 4.959 21.721 -3.754 1.00 41.28 187 GLU A C 1
ATOM 1482 O O . GLU A 1 187 ? 6.143 21.596 -3.457 1.00 41.28 187 GLU A O 1
ATOM 1487 N N . PHE A 1 188 ? 4.524 21.406 -4.978 1.00 45.88 188 PHE A N 1
ATOM 1488 C CA . PHE A 1 188 ? 5.351 20.642 -5.926 1.00 45.88 188 PHE A CA 1
ATOM 1489 C C . PHE A 1 188 ? 6.248 21.485 -6.858 1.00 45.88 188 PHE A C 1
ATOM 1491 O O . PHE A 1 188 ? 7.052 20.920 -7.590 1.00 45.88 188 PHE A O 1
ATOM 1498 N N . ASP A 1 189 ? 6.172 22.821 -6.808 1.00 39.16 189 ASP A N 1
ATOM 1499 C CA . ASP A 1 189 ? 6.885 23.711 -7.749 1.00 39.16 189 ASP A CA 1
ATOM 1500 C C . ASP A 1 189 ? 8.130 24.415 -7.171 1.00 39.16 189 ASP A C 1
ATOM 1502 O O . ASP A 1 189 ? 8.752 25.237 -7.855 1.00 39.16 189 ASP A O 1
ATOM 1506 N N . LYS A 1 190 ? 8.527 24.133 -5.921 1.00 37.19 190 LYS A N 1
ATOM 1507 C CA . LYS A 1 190 ? 9.644 24.860 -5.280 1.00 37.19 190 LYS A CA 1
ATOM 1508 C C . LYS A 1 190 ? 11.015 24.190 -5.366 1.00 37.19 190 LYS A C 1
ATOM 1510 O O . LYS A 1 190 ? 12.004 24.912 -5.266 1.00 37.19 190 LYS A O 1
ATOM 1515 N N . GLU A 1 191 ? 11.119 22.886 -5.620 1.00 42.56 191 GLU A N 1
ATOM 1516 C CA . GLU A 1 191 ? 12.435 22.217 -5.632 1.00 42.56 191 GLU A CA 1
ATOM 1517 C C . GLU A 1 191 ? 13.105 22.108 -7.012 1.00 42.56 191 GLU A C 1
ATOM 1519 O O . GLU A 1 191 ? 14.334 22.086 -7.072 1.00 42.56 191 GLU A O 1
ATOM 1524 N N . ASP A 1 192 ? 12.366 22.189 -8.125 1.00 38.69 192 ASP A N 1
ATOM 1525 C CA . ASP A 1 192 ? 12.973 22.117 -9.470 1.00 38.69 192 ASP A CA 1
ATOM 1526 C C . ASP A 1 192 ? 13.469 23.468 -10.024 1.00 38.69 192 ASP A C 1
ATOM 1528 O O . ASP A 1 192 ? 14.275 23.507 -10.955 1.00 38.69 192 ASP A O 1
ATOM 1532 N N . LYS A 1 193 ? 13.092 24.604 -9.417 1.00 39.34 193 LYS A N 1
ATOM 1533 C CA . LYS A 1 193 ? 13.632 25.928 -9.802 1.00 39.34 193 LYS A CA 1
ATOM 1534 C C . LYS A 1 193 ? 14.964 26.284 -9.137 1.00 39.34 193 LYS A C 1
ATOM 1536 O O . LYS A 1 193 ? 15.603 27.250 -9.548 1.00 39.34 193 LYS A O 1
ATOM 1541 N N . ALA A 1 194 ? 15.428 25.508 -8.157 1.00 42.56 194 ALA A N 1
ATOM 1542 C CA . ALA A 1 194 ? 16.677 25.794 -7.447 1.00 42.56 194 ALA A CA 1
ATOM 1543 C C . ALA A 1 194 ? 17.942 25.264 -8.156 1.00 42.56 194 ALA A C 1
ATOM 1545 O O . ALA A 1 194 ? 19.049 25.643 -7.776 1.00 42.56 194 ALA A O 1
ATOM 1546 N N . ARG A 1 195 ? 17.812 24.422 -9.195 1.00 42.75 195 ARG A N 1
ATOM 1547 C CA . ARG A 1 195 ? 18.964 23.842 -9.919 1.00 42.75 195 ARG A CA 1
ATOM 1548 C C . ARG A 1 195 ? 19.361 24.552 -11.215 1.00 42.75 195 ARG A C 1
ATOM 1550 O O . ARG A 1 195 ? 20.386 24.194 -11.778 1.00 42.75 195 ARG A O 1
ATOM 1557 N N . VAL A 1 196 ? 18.620 25.568 -11.664 1.00 49.09 196 VAL A N 1
ATOM 1558 C CA . VAL A 1 196 ? 18.918 26.275 -12.931 1.00 49.09 196 VAL A CA 1
ATOM 1559 C C . VAL A 1 196 ? 19.670 27.605 -12.732 1.00 49.09 196 VAL A C 1
ATOM 1561 O O . VAL A 1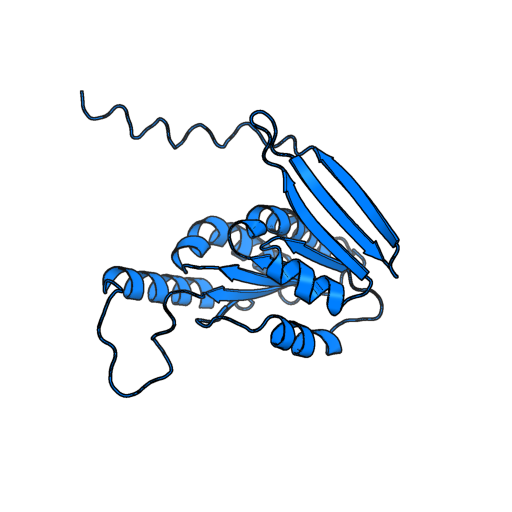 196 ? 20.230 28.129 -13.683 1.00 49.09 196 VAL A O 1
ATOM 1564 N N . ASN A 1 197 ? 19.786 28.130 -11.506 1.00 45.22 197 ASN A N 1
ATOM 1565 C CA . ASN A 1 197 ? 20.385 29.455 -11.249 1.00 45.22 197 ASN A CA 1
ATOM 1566 C C . ASN A 1 197 ? 21.754 29.426 -10.542 1.00 45.22 197 ASN A C 1
ATOM 1568 O O . ASN A 1 197 ? 22.050 30.321 -9.752 1.00 45.22 197 ASN A O 1
ATOM 1572 N N . LYS A 1 198 ? 22.596 28.411 -10.782 1.00 45.31 198 LYS A N 1
ATOM 1573 C CA . LYS A 1 198 ? 23.957 28.384 -10.207 1.00 45.31 198 LYS A CA 1
ATOM 1574 C C . LYS A 1 198 ? 25.117 28.413 -11.199 1.00 45.31 198 LYS A C 1
ATOM 1576 O O . LYS A 1 198 ? 26.248 28.495 -10.739 1.00 45.31 198 LYS A O 1
ATOM 1581 N N . ASP A 1 199 ? 24.830 28.470 -12.497 1.00 49.12 199 ASP A N 1
ATOM 1582 C CA . ASP A 1 199 ? 25.839 28.640 -13.545 1.00 49.12 199 ASP A CA 1
ATOM 1583 C C . ASP A 1 199 ? 25.488 29.853 -14.425 1.00 49.12 199 ASP A C 1
ATOM 1585 O O . ASP A 1 199 ? 24.986 29.718 -15.542 1.00 49.12 199 ASP A O 1
ATOM 1589 N N . SER A 1 200 ? 25.689 31.063 -13.897 1.00 42.59 200 SER A N 1
ATOM 1590 C CA . SER A 1 200 ? 25.815 32.323 -14.654 1.00 42.59 200 SER A CA 1
ATOM 1591 C C . SER A 1 200 ? 26.571 33.353 -13.827 1.00 42.59 200 SER A C 1
ATOM 1593 O O . SER A 1 200 ? 26.251 33.474 -12.623 1.00 42.59 200 SER A O 1
#

Sequence (200 aa):
MLLATGSGVSATLPFLQTLAERINDGIVTSQIDFVWIVRDASNINWIKDQLKRCTDIAKDSVKVDIYVTHGSNVEKTTIDAKNNLSNDQLEKSMEISSEISDFSNINVHYFKPDVKIIMRELYPTLKRRNMIVSSGSGSMKSTYDEMYGCSVWISKIDRSQYNALRIETNCKGRKELTRAKTDYSDEFDKEDKARVNKDS

pLDDT: mean 72.43, std 17.45, range [33.75, 93.19]